Protein AF-A0A9Q0N703-F1 (afdb_monomer)

Structure (mmCIF, N/CA/C/O backbone):
data_AF-A0A9Q0N703-F1
#
_entry.id   AF-A0A9Q0N703-F1
#
loop_
_atom_site.group_PDB
_atom_site.id
_atom_site.type_symbol
_atom_site.label_atom_id
_atom_site.label_alt_id
_atom_site.label_comp_id
_atom_site.label_asym_id
_atom_site.label_entity_id
_atom_site.label_seq_id
_atom_site.pdbx_PDB_ins_code
_atom_site.Cartn_x
_atom_site.Cartn_y
_atom_site.Cartn_z
_atom_site.occupancy
_atom_site.B_iso_or_equiv
_atom_site.auth_seq_id
_atom_site.auth_comp_id
_atom_site.auth_asym_id
_atom_site.auth_atom_id
_atom_site.pdbx_PDB_model_num
ATOM 1 N N . MET A 1 1 ? -28.738 9.644 73.861 1.00 59.75 1 MET A N 1
ATOM 2 C CA . MET A 1 1 ? -28.960 8.602 72.846 1.00 59.75 1 MET A CA 1
ATOM 3 C C . MET A 1 1 ? -29.812 7.520 73.477 1.00 59.75 1 MET A C 1
ATOM 5 O O . MET A 1 1 ? -29.392 6.919 74.462 1.00 59.75 1 MET A O 1
ATOM 9 N N . ASN A 1 2 ? -31.047 7.388 73.009 1.00 85.38 2 ASN A N 1
ATOM 10 C CA . ASN A 1 2 ? -32.029 6.440 73.524 1.00 85.38 2 ASN A CA 1
ATOM 11 C C . ASN A 1 2 ? -31.726 5.033 72.971 1.00 85.38 2 ASN A C 1
ATOM 13 O O . ASN A 1 2 ? -31.253 4.889 71.847 1.00 85.38 2 ASN A O 1
ATOM 17 N N . VAL A 1 3 ? -32.011 3.982 73.742 1.00 87.56 3 VAL A N 1
ATOM 18 C CA . VAL A 1 3 ? -31.859 2.578 73.316 1.00 87.56 3 VAL A CA 1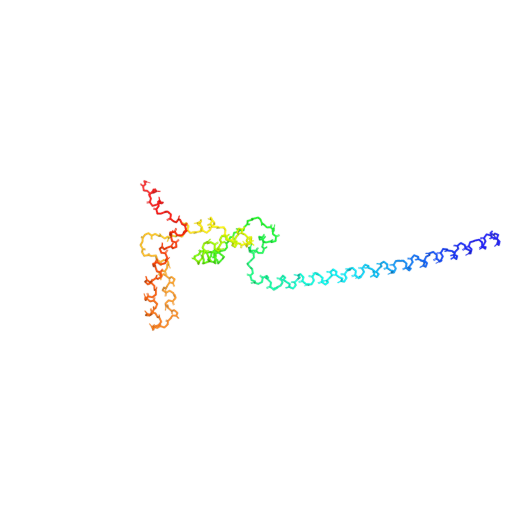
ATOM 19 C C . VAL A 1 3 ? -32.641 2.292 72.025 1.00 87.56 3 VAL A C 1
ATOM 21 O O . VAL A 1 3 ? -32.209 1.470 71.222 1.00 87.56 3 VAL A O 1
ATOM 24 N N . ASN A 1 4 ? -33.752 2.995 71.795 1.00 87.25 4 ASN A N 1
ATOM 25 C CA . ASN A 1 4 ? -34.536 2.873 70.563 1.00 87.25 4 ASN A CA 1
ATOM 26 C C . ASN A 1 4 ? -33.824 3.471 69.336 1.00 87.25 4 ASN A C 1
ATOM 28 O O . ASN A 1 4 ? -33.775 2.809 68.305 1.00 87.25 4 ASN A O 1
ATOM 32 N N . GLU A 1 5 ? -33.185 4.640 69.466 1.00 90.19 5 GLU A N 1
ATOM 33 C CA . GLU A 1 5 ? -32.376 5.247 68.387 1.00 90.19 5 GLU A CA 1
ATOM 34 C C . GLU A 1 5 ? -31.197 4.338 68.008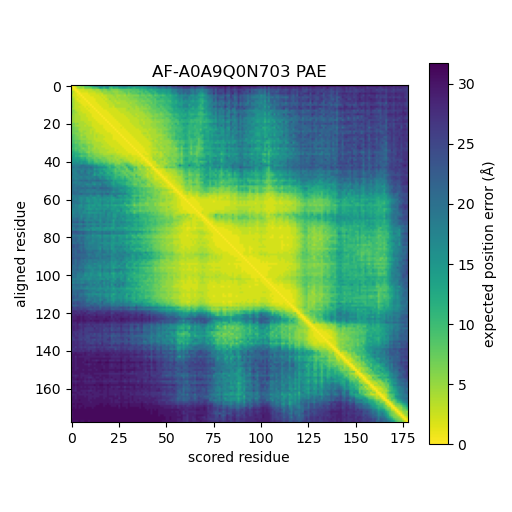 1.00 90.19 5 GLU A C 1
ATOM 36 O O . GLU A 1 5 ? -30.864 4.171 66.840 1.00 90.19 5 GLU A O 1
ATOM 41 N N . LEU A 1 6 ? -30.583 3.693 69.007 1.00 87.25 6 LEU A N 1
ATOM 42 C CA . LEU A 1 6 ? -29.505 2.722 68.807 1.00 87.25 6 LEU A CA 1
ATOM 43 C C . LEU A 1 6 ? -29.960 1.482 68.025 1.00 87.25 6 LEU A C 1
ATOM 45 O O . LEU A 1 6 ? -29.191 0.970 67.215 1.00 87.25 6 LEU A O 1
ATOM 49 N N . ARG A 1 7 ? -31.190 0.999 68.254 1.00 90.00 7 ARG A N 1
ATOM 50 C CA . ARG A 1 7 ? -31.765 -0.124 67.493 1.00 90.00 7 ARG A CA 1
ATOM 51 C C . ARG A 1 7 ? -32.079 0.273 66.056 1.00 90.00 7 ARG A C 1
ATOM 53 O O . ARG A 1 7 ? -31.766 -0.497 65.158 1.00 90.00 7 ARG A O 1
ATOM 60 N N . GLU A 1 8 ? -32.647 1.457 65.840 1.00 92.19 8 GLU A N 1
ATOM 61 C CA . GLU A 1 8 ? -32.921 1.972 64.491 1.00 92.19 8 GLU A CA 1
ATOM 62 C C . GLU A 1 8 ? -31.635 2.124 63.674 1.00 92.19 8 GLU A C 1
ATOM 64 O O . GLU A 1 8 ? -31.577 1.675 62.532 1.00 92.19 8 GLU A O 1
ATOM 69 N N . LEU A 1 9 ? -30.571 2.664 64.277 1.00 91.81 9 LEU A N 1
ATOM 70 C CA . LEU A 1 9 ? -29.259 2.771 63.631 1.00 91.81 9 LEU A CA 1
ATOM 71 C C . LEU A 1 9 ? -28.641 1.404 63.299 1.00 91.81 9 LEU A C 1
ATOM 73 O O . LEU A 1 9 ? -27.935 1.274 62.300 1.00 91.81 9 LEU A O 1
ATOM 77 N N . LEU A 1 10 ? -28.890 0.385 64.125 1.00 92.69 10 LEU A N 1
ATOM 78 C CA . LEU A 1 10 ? -28.421 -0.982 63.882 1.00 92.69 10 LEU A CA 1
ATOM 79 C C . LEU A 1 10 ? -29.125 -1.606 62.673 1.00 92.69 10 LEU A C 1
ATOM 81 O O . LEU A 1 10 ? -28.449 -2.146 61.804 1.00 92.69 10 LEU A O 1
ATOM 85 N N . VAL A 1 11 ? -30.448 -1.446 62.579 1.00 93.00 11 VAL A N 1
ATOM 86 C CA . VAL A 1 11 ? -31.240 -1.907 61.425 1.00 93.00 11 VAL A CA 1
ATOM 87 C C . VAL A 1 11 ? -30.797 -1.199 60.142 1.00 93.00 11 VAL A C 1
ATOM 89 O O . VAL A 1 11 ? -30.496 -1.859 59.156 1.00 93.00 11 VAL A O 1
ATOM 92 N N . GLN A 1 12 ? -30.638 0.129 60.177 1.00 94.56 12 GLN A N 1
ATOM 93 C CA . GLN A 1 12 ? -30.156 0.900 59.021 1.00 94.56 12 GLN A CA 1
ATOM 94 C C . GLN A 1 12 ? -28.764 0.464 58.553 1.00 94.56 12 GLN A C 1
ATOM 96 O O . GLN A 1 12 ? -28.474 0.464 57.357 1.00 94.56 12 GLN A O 1
ATOM 101 N N . LYS A 1 13 ? -27.879 0.109 59.490 1.00 94.94 13 LYS A N 1
ATOM 102 C CA . LYS A 1 13 ? -26.550 -0.405 59.161 1.00 94.94 13 LYS A CA 1
ATOM 103 C C . LYS A 1 13 ? -26.637 -1.767 58.470 1.00 94.94 13 LYS A C 1
ATOM 105 O O . LYS A 1 13 ? -25.893 -1.985 57.518 1.00 94.94 13 LYS A O 1
ATOM 110 N N . ASP A 1 14 ? -27.496 -2.663 58.947 1.00 95.19 14 ASP A N 1
ATOM 111 C CA . ASP A 1 14 ? -27.657 -3.999 58.366 1.00 95.19 14 ASP A CA 1
ATOM 112 C C . ASP A 1 14 ? -28.252 -3.925 56.949 1.00 95.19 14 ASP A C 1
ATOM 114 O O . ASP A 1 14 ? -27.725 -4.572 56.041 1.00 95.19 14 ASP A O 1
ATOM 118 N N . ASP A 1 15 ? -29.244 -3.054 56.731 1.00 95.00 15 ASP A N 1
ATOM 119 C CA . ASP A 1 15 ? -29.803 -2.772 55.400 1.00 95.00 15 ASP A CA 1
ATOM 120 C C . ASP A 1 15 ? -28.719 -2.246 54.442 1.00 95.00 15 ASP A C 1
ATOM 122 O O . ASP A 1 15 ? -28.550 -2.746 53.328 1.00 95.00 15 ASP A O 1
ATOM 126 N N . LEU A 1 16 ? -27.900 -1.293 54.906 1.00 96.00 16 LEU A N 1
ATOM 127 C CA . LEU A 1 16 ? -26.811 -0.722 54.110 1.00 96.00 16 LEU A CA 1
ATOM 128 C C . LEU A 1 16 ? -25.733 -1.761 53.757 1.00 96.00 16 LEU A C 1
ATOM 130 O O . LEU A 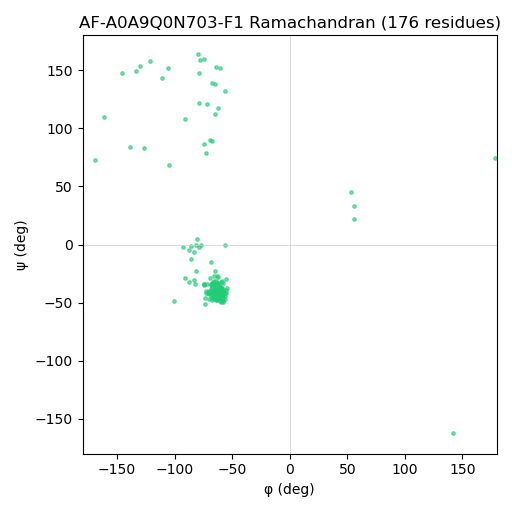1 16 ? -25.152 -1.721 52.670 1.00 96.00 16 LEU A O 1
ATOM 134 N N . VAL A 1 17 ? -25.434 -2.689 54.670 1.00 96.31 17 VAL A N 1
ATOM 135 C CA . VAL A 1 17 ? -24.480 -3.779 54.418 1.00 96.31 17 VAL A CA 1
ATOM 136 C C . VAL A 1 17 ? -25.001 -4.711 53.328 1.00 96.31 17 VAL A C 1
ATOM 138 O O . VAL A 1 17 ? -24.216 -5.154 52.484 1.00 96.31 17 VAL A O 1
ATOM 141 N N . GLU A 1 18 ? -26.300 -4.994 53.316 1.00 95.62 18 GLU A N 1
ATOM 142 C CA . GLU A 1 18 ? -26.902 -5.853 52.301 1.00 95.62 18 GLU A CA 1
ATOM 143 C C . GLU A 1 18 ? -26.950 -5.167 50.926 1.00 95.62 18 GLU A C 1
ATOM 145 O O . GLU A 1 18 ? -26.551 -5.766 49.923 1.00 95.62 18 GLU A O 1
ATOM 150 N N . ASP A 1 19 ? -27.281 -3.874 50.877 1.00 96.12 19 ASP A N 1
ATOM 151 C CA . ASP A 1 19 ? -27.209 -3.072 49.649 1.00 96.12 19 ASP A CA 1
ATOM 152 C C . ASP A 1 19 ? -25.788 -3.036 49.062 1.00 96.12 19 ASP A C 1
ATOM 154 O O . ASP A 1 19 ? -25.588 -3.193 47.850 1.00 96.12 19 ASP A O 1
ATOM 158 N N . LEU A 1 20 ? -24.769 -2.883 49.916 1.00 95.81 20 LEU A N 1
ATOM 159 C CA . LEU A 1 20 ? -23.367 -2.913 49.494 1.00 95.81 20 LEU A CA 1
ATOM 160 C C . LEU A 1 20 ? -22.968 -4.275 48.917 1.00 95.81 20 LEU A C 1
ATOM 162 O O . LEU A 1 20 ? -22.259 -4.324 47.908 1.00 95.81 20 LEU A O 1
ATOM 166 N N . ARG A 1 21 ? -23.439 -5.381 49.504 1.00 96.69 21 ARG A N 1
ATOM 167 C CA . ARG A 1 21 ? -23.203 -6.735 48.972 1.00 96.69 21 ARG A CA 1
ATOM 168 C C . ARG A 1 21 ? -23.837 -6.918 47.600 1.00 96.69 21 ARG A C 1
ATOM 170 O O . ARG A 1 21 ? -23.189 -7.442 46.693 1.00 96.69 21 ARG A O 1
ATOM 177 N N . MET A 1 22 ? -25.063 -6.437 47.419 1.00 95.44 22 MET A N 1
ATOM 178 C CA . MET A 1 22 ? -25.751 -6.492 46.129 1.00 95.44 22 MET A CA 1
ATOM 179 C C . MET A 1 22 ? -25.027 -5.670 45.055 1.00 95.44 22 MET A C 1
ATOM 181 O O . MET A 1 22 ? -24.867 -6.135 43.921 1.00 95.44 22 MET A O 1
ATOM 185 N N . CYS A 1 23 ? -24.520 -4.488 45.413 1.00 95.25 23 CYS A N 1
ATOM 186 C CA . CYS A 1 23 ? -23.677 -3.677 44.533 1.00 95.25 23 CYS A CA 1
ATOM 187 C C . CYS A 1 23 ? -22.353 -4.370 44.177 1.00 95.25 23 CYS A C 1
ATOM 189 O O . CYS A 1 23 ? -21.952 -4.341 43.013 1.00 95.25 23 CYS A O 1
ATOM 191 N N . LEU A 1 24 ? -21.692 -5.029 45.135 1.00 96.94 24 LEU A N 1
ATOM 192 C CA . LEU A 1 24 ? -20.462 -5.786 44.875 1.00 96.94 24 LEU A CA 1
ATOM 193 C C . LEU A 1 24 ? -20.694 -6.900 43.850 1.00 96.94 24 LEU A C 1
ATOM 195 O O . LEU A 1 24 ? -19.996 -6.947 42.839 1.00 96.94 24 LEU A O 1
ATOM 199 N N . ILE A 1 25 ? -21.731 -7.720 44.041 1.00 97.12 25 ILE A N 1
ATOM 200 C CA . ILE A 1 25 ? -22.077 -8.813 43.115 1.00 97.12 25 ILE A CA 1
ATOM 201 C C . ILE A 1 25 ? -22.370 -8.277 41.708 1.00 97.12 25 ILE A C 1
ATOM 203 O O . ILE A 1 25 ? -22.005 -8.893 40.701 1.00 97.12 25 ILE A O 1
ATOM 207 N N . ARG A 1 26 ? -23.052 -7.131 41.608 1.00 96.62 26 ARG A N 1
ATOM 208 C CA . ARG A 1 26 ? -23.325 -6.482 40.322 1.00 96.62 26 ARG A CA 1
ATOM 209 C C . ARG A 1 26 ? -22.033 -6.047 39.630 1.00 96.62 26 ARG A C 1
ATOM 211 O O . ARG A 1 26 ? -21.851 -6.355 38.453 1.00 96.62 26 ARG A O 1
ATOM 218 N N . ASN A 1 27 ? -21.142 -5.381 40.357 1.00 95.50 27 ASN A N 1
ATOM 219 C CA . ASN A 1 27 ? -19.880 -4.887 39.815 1.00 95.50 27 ASN A CA 1
ATOM 220 C C . ASN A 1 27 ? -18.952 -6.036 39.393 1.00 95.50 27 ASN A C 1
ATOM 222 O O . ASN A 1 27 ? -18.325 -5.961 38.341 1.00 95.50 27 ASN A O 1
ATOM 226 N N . GLU A 1 28 ? -18.908 -7.131 40.156 1.00 97.56 28 GLU A N 1
ATOM 227 C CA . GLU A 1 28 ? -18.148 -8.335 39.793 1.00 97.56 28 GLU A CA 1
ATOM 228 C C . GLU A 1 28 ? -18.640 -8.949 38.476 1.00 97.56 28 GLU A C 1
ATOM 230 O O . GLU A 1 28 ? -17.836 -9.311 37.611 1.00 97.56 28 GLU A O 1
ATOM 235 N N . LYS A 1 29 ? -19.964 -9.007 38.272 1.00 96.75 29 LYS A N 1
ATOM 236 C CA . LYS A 1 29 ? -20.551 -9.455 37.000 1.00 96.75 29 LYS A CA 1
ATOM 237 C C . LYS A 1 29 ? -20.181 -8.528 35.846 1.00 96.75 29 LYS A C 1
ATOM 239 O O . LYS A 1 29 ? -19.851 -9.016 34.766 1.00 96.75 29 LYS A O 1
ATOM 244 N N . GLU A 1 30 ? -20.219 -7.213 36.055 1.00 96.56 30 GLU A N 1
ATOM 245 C CA . GLU A 1 30 ? -19.818 -6.238 35.034 1.00 96.56 30 GLU A CA 1
ATOM 246 C C . GLU A 1 30 ? -18.334 -6.375 34.670 1.00 96.56 30 GLU A C 1
ATOM 248 O O . GLU A 1 30 ? -18.006 -6.409 33.482 1.00 96.56 30 GLU A O 1
ATOM 253 N N . ILE A 1 31 ? -17.447 -6.554 35.654 1.00 96.56 31 ILE A N 1
ATOM 254 C CA . ILE A 1 31 ? -16.017 -6.808 35.418 1.00 96.56 31 ILE A CA 1
ATOM 255 C C . ILE A 1 31 ? -15.827 -8.068 34.567 1.00 96.56 31 ILE A C 1
ATOM 257 O O . ILE A 1 31 ? -15.121 -8.018 33.559 1.00 96.56 31 ILE A O 1
ATOM 261 N N . ALA A 1 32 ? -16.499 -9.173 34.903 1.00 96.12 32 ALA A N 1
ATOM 262 C CA . ALA A 1 32 ? -16.399 -10.417 34.139 1.00 96.12 32 ALA A CA 1
ATOM 263 C C . ALA A 1 32 ? -16.901 -10.258 32.689 1.00 96.12 32 ALA A C 1
ATOM 265 O O . ALA A 1 32 ? -16.292 -10.772 31.745 1.00 96.12 32 ALA A O 1
ATOM 266 N N . MET A 1 33 ? -17.992 -9.509 32.482 1.00 95.44 33 MET A N 1
ATOM 267 C CA . MET A 1 33 ? -18.502 -9.208 31.140 1.00 95.44 33 MET A CA 1
ATOM 268 C C . MET A 1 33 ? -17.525 -8.346 30.336 1.00 95.44 33 MET A C 1
ATOM 270 O O . MET A 1 33 ? -17.299 -8.617 29.155 1.00 95.44 33 MET A O 1
ATOM 274 N N . LEU A 1 34 ? -16.939 -7.320 30.956 1.00 94.88 34 LEU A N 1
ATOM 275 C CA . LEU A 1 34 ? -15.955 -6.452 30.313 1.00 94.88 34 LEU A CA 1
ATOM 276 C C . LEU A 1 34 ? -14.683 -7.224 29.948 1.00 94.88 34 LEU A C 1
ATOM 278 O O . LEU A 1 34 ? -14.214 -7.096 28.820 1.00 94.88 34 LEU A O 1
ATOM 282 N N . GLN A 1 35 ? -14.188 -8.088 30.834 1.00 95.06 35 GLN A N 1
ATOM 283 C CA . GLN A 1 35 ? -13.036 -8.953 30.564 1.00 95.06 35 GLN A CA 1
ATOM 284 C C . GLN A 1 35 ? -13.286 -9.903 29.382 1.00 95.06 35 GLN A C 1
ATOM 286 O O . GLN A 1 35 ? -12.421 -10.057 28.524 1.00 95.06 35 GLN A O 1
ATOM 291 N N . ASN A 1 36 ? -14.483 -10.489 29.278 1.00 93.00 36 ASN A N 1
ATOM 292 C CA . ASN A 1 36 ? -14.849 -11.349 28.145 1.00 93.00 36 ASN A CA 1
ATOM 293 C C . ASN A 1 36 ? -14.958 -10.557 26.829 1.00 93.00 36 ASN A C 1
ATOM 295 O O . ASN A 1 36 ? -14.561 -11.023 25.763 1.00 93.00 36 ASN A O 1
ATOM 299 N N . ARG A 1 37 ? -15.470 -9.321 26.884 1.00 92.38 37 ARG A N 1
ATOM 300 C CA . ARG A 1 37 ? -15.464 -8.436 25.712 1.00 92.38 37 ARG A CA 1
ATOM 301 C C . ARG A 1 37 ? -14.032 -8.126 25.285 1.00 92.38 37 ARG A C 1
ATOM 303 O O . ARG A 1 37 ? -13.742 -8.258 24.102 1.00 92.38 37 ARG A O 1
ATOM 310 N N . MET A 1 38 ? -13.156 -7.769 26.224 1.00 89.44 38 MET A N 1
ATOM 311 C CA . MET A 1 38 ? -11.745 -7.493 25.942 1.00 89.44 38 MET A CA 1
ATOM 312 C C . MET A 1 38 ? -11.043 -8.692 25.301 1.00 89.44 38 MET A C 1
ATOM 314 O O . MET A 1 38 ? -10.460 -8.527 24.238 1.00 89.44 38 MET A O 1
ATOM 318 N N . SER A 1 39 ? -11.191 -9.901 25.851 1.00 89.19 39 SER A N 1
ATOM 319 C CA . SER A 1 39 ? -10.533 -11.090 25.289 1.00 89.19 39 SER A CA 1
ATOM 320 C C . SER A 1 39 ? -10.982 -11.408 23.859 1.00 89.19 39 SER A C 1
ATOM 322 O O . SER A 1 39 ? -10.170 -11.801 23.023 1.00 89.19 39 SER A O 1
ATOM 324 N N . LYS A 1 40 ? -12.263 -11.187 23.534 1.00 84.62 40 LYS A N 1
ATOM 325 C CA . LYS A 1 40 ? -12.762 -11.307 22.154 1.00 84.62 40 LYS A CA 1
ATOM 326 C C . LYS A 1 40 ? -12.174 -10.248 21.223 1.00 84.62 40 LYS A C 1
ATOM 328 O O . LYS A 1 40 ? -11.876 -10.559 20.072 1.00 84.62 40 LYS A O 1
ATOM 333 N N . PHE A 1 41 ? -12.024 -9.012 21.697 1.00 81.12 41 PHE A N 1
ATOM 334 C CA . PHE A 1 41 ? -11.362 -7.961 20.924 1.00 81.12 41 PHE A CA 1
ATOM 335 C C . PHE A 1 41 ? -9.880 -8.283 20.695 1.00 81.12 41 PHE A C 1
ATOM 337 O O . PHE A 1 41 ? -9.415 -8.130 19.571 1.00 81.12 41 PHE A O 1
ATOM 344 N N . ASP A 1 42 ? -9.168 -8.793 21.703 1.00 80.62 42 ASP A N 1
ATOM 345 C CA . ASP A 1 42 ? -7.748 -9.146 21.593 1.00 80.62 42 ASP A CA 1
ATOM 346 C C . ASP A 1 42 ? -7.502 -10.238 20.543 1.00 80.62 42 ASP A C 1
ATOM 348 O O . ASP A 1 42 ? -6.608 -10.094 19.710 1.00 80.62 42 ASP A O 1
ATOM 352 N N . LEU A 1 43 ? -8.344 -11.280 20.504 1.00 72.75 43 LEU A N 1
ATOM 353 C CA . LEU A 1 43 ? -8.284 -12.313 19.459 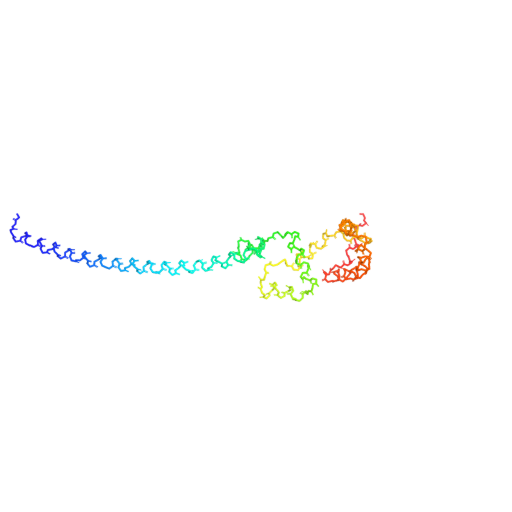1.00 72.75 43 LEU A CA 1
ATOM 354 C C . LEU A 1 43 ? -8.449 -11.713 18.054 1.00 72.75 43 LEU A C 1
ATOM 356 O O . LEU A 1 43 ? -7.673 -12.023 17.153 1.00 72.75 43 LEU A O 1
ATOM 360 N N . SER A 1 44 ? -9.403 -10.794 17.882 1.00 78.69 44 SER A N 1
ATOM 361 C CA . SER A 1 44 ? -9.625 -10.119 16.598 1.00 78.69 44 SER A CA 1
ATOM 362 C C . SER A 1 44 ? -8.461 -9.208 16.191 1.00 78.69 44 SER A C 1
ATOM 364 O O . SER A 1 44 ? -8.211 -9.043 14.996 1.00 78.69 44 SER A O 1
ATOM 366 N N . VAL A 1 45 ? -7.766 -8.593 17.151 1.00 82.44 45 VAL A N 1
ATOM 367 C CA . VAL A 1 45 ? -6.588 -7.756 16.881 1.00 82.44 45 VAL A CA 1
ATOM 368 C C . VAL A 1 45 ? -5.397 -8.620 16.478 1.00 82.44 45 VAL A C 1
ATOM 370 O O . VAL A 1 45 ? -4.668 -8.255 15.556 1.00 82.44 45 VAL A O 1
ATOM 373 N N . GLU A 1 46 ? -5.207 -9.769 17.122 1.00 78.75 46 GLU A N 1
ATOM 374 C CA . GLU A 1 46 ? -4.091 -10.666 16.822 1.00 78.75 46 GLU A CA 1
ATOM 375 C C . GLU A 1 46 ? -4.232 -11.306 15.431 1.00 78.75 46 GLU A C 1
ATOM 377 O O . GLU A 1 46 ? -3.272 -11.349 14.663 1.00 78.75 46 GLU A O 1
ATOM 382 N N . GLU A 1 47 ? -5.448 -11.695 15.039 1.00 78.44 47 GLU A N 1
ATOM 383 C CA . GLU A 1 47 ? -5.744 -12.155 13.675 1.00 78.44 47 GLU A CA 1
ATOM 384 C C . GLU A 1 47 ? -5.418 -11.084 12.621 1.00 78.44 47 GLU A C 1
ATOM 386 O O . GLU A 1 47 ? -4.791 -11.373 11.600 1.00 78.44 47 GLU A O 1
ATOM 391 N N . GLN A 1 48 ? -5.786 -9.825 12.882 1.00 77.19 48 GLN A N 1
ATOM 392 C CA . GLN A 1 48 ? -5.455 -8.706 11.996 1.00 77.19 48 GLN A CA 1
ATOM 393 C C . GLN A 1 48 ? -3.947 -8.444 11.935 1.00 77.19 48 GLN A C 1
ATOM 395 O O . GLN A 1 48 ? -3.421 -8.156 10.860 1.00 77.19 48 GLN A O 1
ATOM 400 N N . ARG A 1 49 ? -3.237 -8.562 13.062 1.00 78.62 49 ARG A N 1
ATOM 401 C CA . ARG A 1 49 ? -1.775 -8.419 13.107 1.00 78.62 49 ARG A CA 1
ATOM 402 C C . ARG A 1 49 ? -1.076 -9.483 12.281 1.00 78.62 49 ARG A C 1
ATOM 404 O O . ARG A 1 49 ? -0.186 -9.130 11.516 1.00 78.62 49 ARG A O 1
ATOM 411 N N . ASN A 1 50 ? -1.500 -10.739 12.383 1.00 78.62 50 ASN A N 1
ATOM 412 C CA . ASN A 1 50 ? -0.897 -11.835 11.625 1.00 78.62 50 ASN A CA 1
ATOM 413 C C . ASN A 1 50 ? -1.060 -11.628 10.114 1.00 78.62 50 ASN A C 1
ATOM 415 O O . ASN A 1 50 ? -0.083 -11.705 9.375 1.00 78.62 50 ASN A O 1
ATOM 419 N N . LEU A 1 51 ? -2.253 -11.224 9.664 1.00 74.25 51 LEU A N 1
ATOM 420 C CA . LEU A 1 51 ? -2.480 -10.876 8.256 1.00 74.25 51 LEU A CA 1
ATOM 421 C C . LEU A 1 51 ? -1.585 -9.722 7.782 1.00 74.25 51 LEU A C 1
ATOM 423 O O . LEU A 1 51 ? -1.088 -9.736 6.657 1.00 74.25 51 LEU A O 1
ATOM 427 N N . ILE A 1 52 ? -1.376 -8.714 8.631 1.00 78.25 52 ILE A N 1
ATOM 428 C CA . ILE A 1 52 ? -0.487 -7.589 8.329 1.00 78.25 52 ILE A CA 1
ATOM 429 C C . ILE A 1 52 ? 0.969 -8.068 8.239 1.00 78.25 52 ILE A C 1
ATOM 431 O O . ILE A 1 52 ? 1.654 -7.710 7.284 1.00 78.25 52 ILE A O 1
ATOM 435 N N . ILE A 1 53 ? 1.437 -8.892 9.179 1.00 79.50 53 ILE A N 1
ATOM 436 C CA . ILE A 1 53 ? 2.806 -9.434 9.193 1.00 79.50 53 ILE A CA 1
ATOM 437 C C . ILE A 1 53 ? 3.096 -10.240 7.922 1.00 79.50 53 ILE A C 1
ATOM 439 O O . ILE A 1 53 ? 4.176 -10.091 7.355 1.00 79.50 53 ILE A O 1
ATOM 443 N N . ASP A 1 54 ? 2.132 -11.022 7.439 1.00 82.50 54 ASP A N 1
ATOM 444 C CA . ASP A 1 54 ? 2.309 -11.847 6.241 1.00 82.50 54 ASP A CA 1
ATOM 445 C C . ASP A 1 54 ? 2.286 -11.028 4.937 1.00 82.50 54 ASP A C 1
ATOM 447 O O . ASP A 1 54 ? 2.989 -11.351 3.977 1.00 82.50 54 ASP A O 1
ATOM 451 N N . LEU A 1 55 ? 1.491 -9.952 4.884 1.00 78.56 55 LEU A N 1
ATOM 452 C CA . LEU A 1 55 ? 1.321 -9.125 3.681 1.00 78.56 55 LEU A CA 1
ATOM 453 C C . LEU A 1 55 ? 2.363 -8.009 3.545 1.00 78.56 55 LEU A C 1
ATOM 455 O O . LEU A 1 55 ? 2.724 -7.647 2.424 1.00 78.56 55 LEU A O 1
ATOM 459 N N . LEU A 1 56 ? 2.848 -7.450 4.658 1.00 80.44 56 LEU A N 1
ATOM 460 C CA . LEU A 1 56 ? 3.803 -6.335 4.658 1.00 80.44 56 LEU A CA 1
ATOM 461 C C . LEU A 1 56 ? 5.087 -6.606 3.851 1.00 80.44 56 LEU A C 1
ATOM 463 O O . LEU A 1 56 ? 5.485 -5.711 3.111 1.00 80.44 56 LEU A O 1
ATOM 467 N N . PRO A 1 57 ? 5.721 -7.795 3.911 1.00 84.19 57 PRO A N 1
ATOM 468 C CA . PRO A 1 57 ? 6.940 -8.077 3.150 1.00 84.19 57 PRO A CA 1
ATOM 469 C C . PRO A 1 57 ? 6.734 -8.068 1.632 1.00 84.19 57 PRO A C 1
ATOM 471 O O . PRO A 1 57 ? 7.692 -7.893 0.882 1.00 84.19 57 PRO A O 1
ATOM 474 N N . MET A 1 58 ? 5.500 -8.286 1.167 1.00 84.12 58 MET A N 1
ATOM 475 C CA . MET A 1 58 ? 5.166 -8.320 -0.259 1.00 84.12 58 MET A CA 1
ATOM 476 C C . MET A 1 58 ? 4.865 -6.934 -0.836 1.00 84.12 58 MET A C 1
ATOM 478 O O . MET A 1 58 ? 4.758 -6.788 -2.054 1.00 84.12 58 MET A O 1
ATOM 482 N N . LEU A 1 59 ? 4.691 -5.930 0.025 1.00 87.31 59 LEU A N 1
ATOM 483 C CA . LEU A 1 59 ? 4.320 -4.575 -0.354 1.00 87.31 59 LEU A CA 1
ATOM 484 C C . LEU A 1 59 ? 5.480 -3.621 -0.108 1.00 87.31 59 LEU A C 1
ATOM 486 O O . LEU A 1 59 ? 6.200 -3.710 0.884 1.00 87.31 59 LEU A O 1
ATOM 490 N N . THR A 1 60 ? 5.636 -2.650 -0.996 1.00 89.12 60 THR A N 1
ATOM 491 C CA . THR A 1 60 ? 6.602 -1.576 -0.781 1.00 89.12 60 THR A CA 1
ATOM 492 C C . THR A 1 60 ? 6.070 -0.542 0.212 1.00 89.12 60 THR A C 1
ATOM 494 O O . THR A 1 60 ? 4.861 -0.387 0.407 1.00 89.12 60 THR A O 1
ATOM 497 N N . GLU A 1 61 ? 6.961 0.238 0.823 1.00 89.25 61 GLU A N 1
ATOM 498 C CA . GLU A 1 61 ? 6.570 1.300 1.762 1.00 89.25 61 GLU A CA 1
ATOM 499 C C . GLU A 1 61 ? 5.613 2.324 1.119 1.00 89.25 61 GLU A C 1
ATOM 501 O O . GLU A 1 61 ? 4.618 2.744 1.721 1.00 89.25 61 GLU A O 1
ATOM 506 N N . ASN A 1 62 ? 5.841 2.683 -0.148 1.00 91.69 62 ASN A N 1
ATOM 507 C CA . ASN A 1 62 ? 4.946 3.574 -0.887 1.00 91.69 62 ASN A CA 1
ATOM 508 C C . ASN A 1 62 ? 3.567 2.941 -1.129 1.00 91.69 62 ASN A C 1
ATOM 510 O O . ASN A 1 62 ? 2.548 3.632 -1.084 1.00 91.69 62 ASN A O 1
ATOM 514 N N . GLN A 1 63 ? 3.508 1.627 -1.355 1.00 90.62 63 GLN A N 1
ATOM 515 C CA . GLN A 1 63 ? 2.244 0.901 -1.476 1.00 90.62 63 GLN A CA 1
ATOM 516 C C . GLN A 1 63 ? 1.477 0.905 -0.158 1.00 90.62 63 GLN A C 1
ATOM 518 O O . GLN A 1 63 ? 0.295 1.250 -0.139 1.00 90.62 63 GLN A O 1
ATOM 523 N N . ILE A 1 64 ? 2.160 0.615 0.950 1.00 89.38 64 ILE A N 1
ATOM 524 C CA . ILE A 1 64 ? 1.571 0.615 2.292 1.00 89.38 64 ILE A CA 1
ATOM 525 C C . ILE A 1 64 ? 1.031 2.005 2.638 1.00 89.38 64 ILE A C 1
ATOM 527 O O . ILE A 1 64 ? -0.112 2.136 3.079 1.00 89.38 64 ILE A O 1
ATOM 531 N N . THR A 1 65 ? 1.804 3.065 2.399 1.00 89.81 65 THR A N 1
ATOM 532 C CA . THR A 1 65 ? 1.385 4.447 2.700 1.00 89.81 65 THR A CA 1
ATOM 533 C C . THR A 1 65 ? 0.186 4.910 1.865 1.00 89.81 65 THR A C 1
ATOM 535 O O . THR A 1 65 ? -0.662 5.649 2.376 1.00 89.81 65 THR A O 1
ATOM 538 N N . LEU A 1 66 ? 0.065 4.455 0.611 1.00 90.19 66 LEU A N 1
ATOM 539 C CA . LEU A 1 66 ? -1.120 4.686 -0.223 1.00 90.19 66 LEU A CA 1
ATOM 540 C C . LEU A 1 66 ? -2.335 3.889 0.266 1.00 90.19 66 LEU A C 1
ATOM 542 O O . LEU A 1 66 ? -3.422 4.453 0.396 1.00 90.19 66 LEU A O 1
ATOM 546 N N . MET A 1 67 ? -2.162 2.599 0.560 1.00 86.19 67 MET A N 1
ATOM 547 C CA . MET A 1 67 ? -3.250 1.713 0.996 1.00 86.19 67 MET A CA 1
ATOM 548 C C . MET A 1 67 ? -3.819 2.131 2.355 1.00 86.19 67 MET A C 1
ATOM 550 O O . MET A 1 67 ? -5.034 2.167 2.539 1.00 86.19 67 MET A O 1
ATOM 554 N N . THR A 1 68 ? -2.949 2.532 3.284 1.00 85.81 68 THR A N 1
ATOM 555 C CA . THR A 1 68 ? -3.324 3.050 4.612 1.00 85.81 68 THR A CA 1
ATOM 556 C C . THR A 1 68 ? -3.830 4.495 4.581 1.00 85.81 68 THR A C 1
ATOM 558 O O . THR A 1 68 ? -4.196 5.041 5.620 1.00 85.81 68 THR A O 1
ATOM 561 N N . LYS A 1 69 ? -3.879 5.131 3.400 1.00 85.75 69 LYS A N 1
ATOM 562 C CA . LYS A 1 69 ? -4.327 6.519 3.184 1.00 85.75 69 LYS A CA 1
ATOM 563 C C . LYS A 1 69 ? -3.575 7.563 4.020 1.00 85.75 69 LYS A C 1
ATOM 565 O O . LYS A 1 69 ? -4.069 8.678 4.184 1.00 85.75 69 LYS A O 1
ATOM 570 N N . GLN A 1 70 ? -2.368 7.246 4.493 1.00 86.44 70 GLN A N 1
ATOM 571 C CA . GLN A 1 70 ? -1.504 8.206 5.189 1.00 86.44 70 GLN A CA 1
ATOM 572 C C . GLN A 1 70 ? -1.138 9.380 4.275 1.00 86.44 70 GLN A C 1
ATOM 574 O O . GLN A 1 70 ? -1.033 10.523 4.717 1.00 86.44 70 GLN A O 1
ATOM 579 N N . LYS A 1 71 ? -0.969 9.105 2.975 1.00 88.44 71 LYS A N 1
ATOM 580 C CA . LYS A 1 71 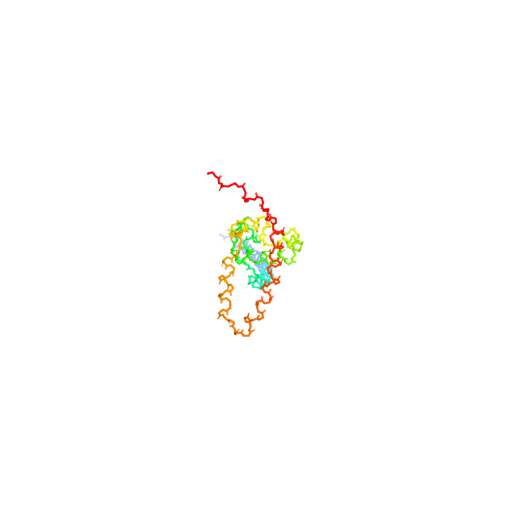? -0.709 10.112 1.944 1.00 88.44 71 LYS A CA 1
ATOM 581 C C . LYS A 1 71 ? -1.608 9.880 0.735 1.00 88.44 71 LYS A C 1
ATOM 583 O O . LYS A 1 71 ? -1.938 8.754 0.385 1.00 88.44 71 LYS A O 1
ATOM 588 N N . LYS A 1 72 ? -1.968 10.970 0.048 1.00 86.88 72 LYS A N 1
ATOM 589 C CA . LYS A 1 72 ? -2.726 10.914 -1.219 1.00 86.88 72 LYS A CA 1
ATOM 590 C C . LYS A 1 72 ? -1.843 10.638 -2.439 1.00 86.88 72 LYS A C 1
ATOM 592 O O . LYS A 1 72 ? -2.354 10.253 -3.485 1.00 86.88 72 LYS A O 1
ATOM 597 N N . ARG A 1 73 ? -0.545 10.933 -2.344 1.00 88.75 73 ARG A N 1
ATOM 598 C CA . ARG A 1 73 ? 0.443 10.803 -3.423 1.00 88.75 73 ARG A CA 1
ATOM 599 C C . ARG A 1 73 ? 1.785 10.396 -2.828 1.00 88.75 73 ARG A C 1
ATOM 601 O O . ARG A 1 73 ? 2.111 10.822 -1.722 1.00 88.75 73 ARG A O 1
ATOM 608 N N . VAL A 1 74 ? 2.545 9.619 -3.589 1.00 92.62 74 VAL A N 1
ATOM 609 C CA . VAL A 1 74 ? 3.880 9.128 -3.230 1.00 92.62 74 VAL A CA 1
ATOM 610 C C . VAL A 1 74 ? 4.857 9.395 -4.369 1.00 92.62 74 VAL A C 1
ATOM 612 O O . VAL A 1 74 ? 4.451 9.498 -5.532 1.00 92.62 74 VAL A O 1
ATOM 615 N N . ASN A 1 75 ? 6.134 9.515 -4.018 1.00 91.25 75 ASN A N 1
ATOM 616 C CA . ASN A 1 75 ? 7.223 9.573 -4.982 1.00 91.25 75 ASN A CA 1
ATOM 617 C C . ASN A 1 75 ? 7.705 8.145 -5.224 1.00 91.25 75 ASN A C 1
ATOM 619 O O . ASN A 1 75 ? 8.307 7.541 -4.342 1.00 91.25 75 ASN A O 1
ATOM 623 N N . TRP A 1 76 ? 7.400 7.618 -6.406 1.00 92.69 76 TRP A N 1
ATOM 624 C CA . TRP A 1 76 ? 7.758 6.255 -6.784 1.00 92.69 76 TRP A CA 1
ATOM 625 C C . TRP A 1 76 ? 9.269 6.096 -6.931 1.00 92.69 76 TRP A C 1
ATOM 627 O O . TRP A 1 76 ? 9.931 6.972 -7.494 1.00 92.69 76 TRP A O 1
ATOM 637 N N . THR A 1 77 ? 9.795 4.973 -6.451 1.00 91.94 77 THR A N 1
ATOM 638 C CA . THR A 1 77 ? 11.205 4.615 -6.628 1.00 91.94 77 THR A CA 1
ATOM 639 C C . THR A 1 77 ? 11.451 4.028 -8.019 1.00 91.94 77 THR A C 1
ATOM 641 O O . THR A 1 77 ? 10.520 3.609 -8.713 1.00 91.94 77 THR A O 1
ATOM 644 N N . CYS A 1 78 ? 12.718 3.970 -8.440 1.00 88.06 78 CYS A N 1
ATOM 645 C CA . CYS A 1 78 ? 13.088 3.350 -9.714 1.00 88.06 78 CYS A CA 1
ATOM 646 C C . CYS A 1 78 ? 12.658 1.876 -9.792 1.00 88.06 78 CYS A C 1
ATOM 648 O O . CYS A 1 78 ? 12.195 1.440 -10.846 1.00 88.06 78 CYS A O 1
ATOM 650 N N . ASP A 1 79 ? 12.749 1.127 -8.691 1.00 87.88 79 ASP A N 1
ATOM 651 C CA . ASP A 1 79 ? 12.377 -0.293 -8.649 1.00 87.88 79 ASP A CA 1
ATOM 652 C C . ASP A 1 79 ? 10.868 -0.482 -8.850 1.00 87.88 79 ASP A C 1
ATOM 654 O O . ASP A 1 79 ? 10.428 -1.289 -9.670 1.00 87.88 79 ASP A O 1
ATOM 658 N N . GLU A 1 80 ? 10.056 0.339 -8.183 1.00 90.25 80 GLU A N 1
ATOM 659 C CA . GLU A 1 80 ? 8.595 0.322 -8.318 1.00 90.25 80 GLU A CA 1
ATOM 660 C C . GLU A 1 80 ? 8.140 0.717 -9.723 1.00 90.25 80 GLU A C 1
ATOM 662 O O . GLU A 1 80 ? 7.228 0.112 -10.296 1.00 90.25 80 GLU A O 1
ATOM 667 N N . ILE A 1 81 ? 8.791 1.729 -10.300 1.00 91.19 81 ILE A N 1
ATOM 668 C CA . ILE A 1 81 ? 8.551 2.150 -11.679 1.00 91.19 81 ILE A CA 1
ATOM 669 C C . ILE A 1 81 ? 8.940 1.037 -12.654 1.00 91.19 81 ILE A C 1
ATOM 671 O O . ILE A 1 81 ? 8.194 0.781 -13.598 1.00 91.19 81 ILE A O 1
ATOM 675 N N . SER A 1 82 ? 10.047 0.334 -12.407 1.00 88.25 82 SER A N 1
ATOM 676 C CA . SER A 1 82 ? 10.503 -0.791 -13.233 1.00 88.25 82 SER A CA 1
ATOM 677 C C . SER A 1 82 ? 9.505 -1.950 -13.217 1.00 88.25 82 SER A C 1
ATOM 679 O O . SER A 1 82 ? 9.156 -2.475 -14.277 1.00 88.25 82 SER A O 1
ATOM 681 N N . ILE A 1 83 ? 8.954 -2.292 -12.046 1.00 89.25 83 ILE A N 1
ATOM 682 C CA . ILE A 1 83 ? 7.869 -3.279 -11.912 1.00 89.25 83 ILE A CA 1
ATOM 683 C C . ILE A 1 83 ? 6.620 -2.812 -12.674 1.00 89.25 83 ILE A C 1
ATOM 685 O O . ILE A 1 83 ? 6.010 -3.588 -13.415 1.00 89.25 83 ILE A O 1
ATOM 689 N N . GLY A 1 84 ? 6.258 -1.532 -12.545 1.00 91.25 84 GLY A N 1
ATOM 690 C CA . GLY A 1 84 ? 5.143 -0.932 -13.279 1.00 91.25 84 GLY A CA 1
ATOM 691 C C . GLY A 1 84 ? 5.316 -1.029 -14.798 1.00 91.25 84 GLY A C 1
ATOM 692 O O . GLY A 1 84 ? 4.394 -1.449 -15.503 1.00 91.25 84 GLY A O 1
ATOM 693 N N . PHE A 1 85 ? 6.511 -0.717 -15.307 1.00 87.69 85 PHE A N 1
ATOM 694 C CA . PHE A 1 85 ? 6.851 -0.896 -16.717 1.00 87.69 85 PHE A CA 1
ATOM 695 C C . PHE A 1 85 ? 6.745 -2.359 -17.142 1.00 87.69 85 PHE A C 1
ATOM 697 O O . PHE A 1 85 ? 6.061 -2.633 -18.130 1.00 87.69 85 PHE A O 1
ATOM 704 N N . ALA A 1 86 ? 7.328 -3.291 -16.384 1.00 88.19 86 ALA A N 1
ATOM 705 C CA . ALA A 1 86 ? 7.289 -4.719 -16.690 1.00 88.19 86 ALA A CA 1
ATOM 706 C C . ALA A 1 86 ? 5.848 -5.252 -16.782 1.00 88.19 86 ALA A C 1
ATOM 708 O O . ALA A 1 86 ? 5.470 -5.861 -17.782 1.00 88.19 86 ALA A O 1
ATOM 709 N N . LEU A 1 87 ? 4.997 -4.957 -15.795 1.00 89.50 87 LEU A N 1
ATOM 710 C CA . LEU A 1 87 ? 3.591 -5.380 -15.810 1.00 89.50 87 LEU A CA 1
ATOM 711 C C . LEU A 1 87 ? 2.814 -4.750 -16.975 1.00 89.50 87 LEU A C 1
ATOM 713 O O . LEU A 1 87 ? 2.014 -5.420 -17.635 1.00 89.50 87 LEU A O 1
ATOM 717 N N . SER A 1 88 ? 3.065 -3.468 -17.259 1.00 89.44 88 SER A N 1
ATOM 718 C CA . SER A 1 88 ? 2.431 -2.768 -18.379 1.00 89.44 88 SER A CA 1
ATOM 719 C C . SER A 1 88 ? 2.854 -3.328 -19.742 1.00 89.44 88 SER A C 1
ATOM 721 O O . SER A 1 88 ? 2.028 -3.372 -20.659 1.00 89.44 88 SER A O 1
ATOM 723 N N . PHE A 1 89 ? 4.104 -3.793 -19.851 1.00 84.62 89 PHE A N 1
ATOM 724 C CA . PHE A 1 89 ? 4.667 -4.432 -21.035 1.00 84.62 89 PHE A CA 1
ATOM 725 C C . PHE A 1 89 ? 4.005 -5.778 -21.315 1.00 84.62 89 PHE A C 1
ATOM 727 O O . PHE A 1 89 ? 3.598 -6.028 -22.448 1.00 84.62 89 PHE A O 1
ATOM 734 N N . PHE A 1 90 ? 3.830 -6.616 -20.288 1.00 86.00 90 PHE A N 1
ATOM 735 C CA . PHE A 1 90 ? 3.151 -7.901 -20.447 1.00 86.00 90 PHE A CA 1
ATOM 736 C C . PHE A 1 90 ? 1.683 -7.731 -20.846 1.00 86.00 90 PHE A C 1
ATOM 738 O O . PHE A 1 90 ? 1.206 -8.413 -21.753 1.00 86.00 90 PHE A O 1
ATOM 745 N N . SER A 1 91 ? 0.947 -6.822 -20.196 1.00 88.50 91 SER A N 1
ATOM 746 C CA . SER A 1 91 ? -0.429 -6.518 -20.594 1.00 88.50 91 SER A CA 1
ATOM 747 C C . SER A 1 91 ? -0.921 -5.180 -20.055 1.00 88.50 91 SER A C 1
ATOM 749 O O . SER A 1 91 ? -1.298 -5.030 -18.892 1.00 88.50 91 SER A O 1
ATOM 751 N N . ARG A 1 92 ? -1.082 -4.207 -20.958 1.00 86.75 92 ARG A N 1
ATOM 752 C CA . ARG A 1 92 ? -1.657 -2.893 -20.631 1.00 86.75 92 ARG A CA 1
ATOM 753 C C . ARG A 1 92 ? -3.114 -2.965 -20.163 1.00 86.75 92 ARG A C 1
ATOM 755 O O . ARG A 1 92 ? -3.572 -2.068 -19.454 1.00 86.75 92 ARG A O 1
ATOM 762 N N . ARG A 1 93 ? -3.875 -3.980 -20.591 1.00 91.19 93 ARG A N 1
ATOM 763 C CA . ARG A 1 93 ? -5.261 -4.185 -20.133 1.00 91.19 93 ARG A CA 1
ATOM 764 C C . ARG A 1 93 ? -5.277 -4.713 -18.703 1.00 91.19 93 ARG A C 1
ATOM 766 O O . ARG A 1 93 ? -5.992 -4.149 -17.883 1.00 91.19 93 ARG A O 1
ATOM 773 N N . ALA A 1 94 ? -4.441 -5.710 -18.404 1.00 93.19 94 ALA A N 1
ATOM 774 C CA . ALA A 1 94 ? -4.303 -6.236 -17.050 1.00 93.19 94 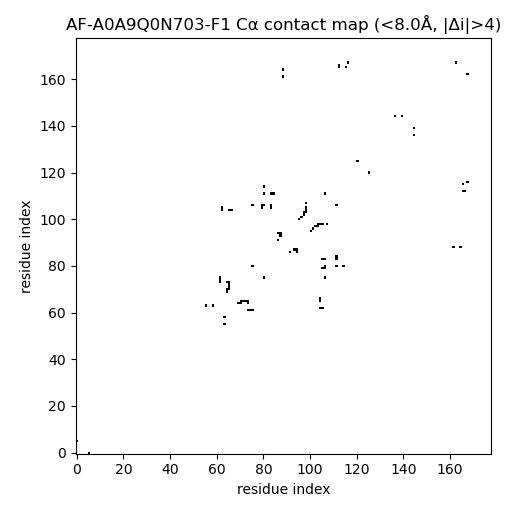ALA A CA 1
ATOM 775 C C . ALA A 1 94 ? -3.804 -5.148 -16.093 1.00 93.19 94 ALA A C 1
ATOM 777 O O . ALA A 1 94 ? -4.421 -4.922 -15.062 1.00 93.19 94 ALA A O 1
ATOM 778 N N . TYR A 1 95 ? -2.785 -4.378 -16.485 1.00 93.44 95 TYR A N 1
ATOM 779 C CA . TYR A 1 95 ? -2.276 -3.269 -15.675 1.00 93.44 95 TYR A CA 1
ATOM 780 C C . TYR A 1 95 ? -3.362 -2.235 -15.328 1.00 93.44 95 TYR A C 1
ATOM 782 O O . TYR A 1 95 ? -3.500 -1.818 -14.181 1.00 93.44 95 TYR A O 1
ATOM 790 N N . ARG A 1 96 ? -4.200 -1.859 -16.307 1.00 93.50 96 ARG A N 1
ATOM 791 C CA . ARG A 1 96 ? -5.352 -0.972 -16.068 1.00 93.50 96 ARG A CA 1
ATOM 792 C C . ARG A 1 96 ? -6.387 -1.592 -15.143 1.00 93.50 96 ARG A C 1
ATOM 794 O O . ARG A 1 96 ? -6.943 -0.883 -14.316 1.00 93.50 96 ARG A O 1
ATOM 801 N N . TYR A 1 97 ? -6.654 -2.882 -15.296 1.00 95.12 97 TYR A N 1
ATOM 802 C CA . TYR A 1 97 ? -7.584 -3.598 -14.434 1.00 95.12 97 TYR A CA 1
ATOM 803 C C . TYR A 1 97 ? -7.092 -3.621 -12.979 1.00 95.12 97 TYR A C 1
ATOM 805 O O . TYR A 1 97 ? -7.853 -3.269 -12.081 1.00 95.12 97 TYR A O 1
ATOM 813 N N . LEU A 1 98 ? -5.806 -3.916 -12.757 1.00 94.06 98 LEU A N 1
ATOM 814 C CA . LEU A 1 98 ? -5.186 -3.897 -11.429 1.00 94.06 98 LEU A CA 1
ATOM 815 C C . LEU A 1 98 ? -5.341 -2.531 -10.746 1.00 94.06 98 LEU A C 1
ATOM 817 O O . LEU A 1 98 ? -5.757 -2.467 -9.594 1.00 94.06 98 LEU A O 1
ATOM 821 N N . ILE A 1 99 ? -5.065 -1.439 -11.464 1.00 93.25 99 ILE A N 1
ATOM 822 C CA . ILE A 1 99 ? -5.141 -0.083 -10.901 1.00 93.25 99 ILE A CA 1
ATOM 823 C C . ILE A 1 99 ? -6.585 0.380 -10.708 1.00 93.25 99 ILE A C 1
ATOM 825 O O . ILE A 1 99 ? -6.936 0.880 -9.646 1.00 93.25 99 ILE A O 1
ATOM 829 N N . TYR A 1 100 ? -7.423 0.278 -11.740 1.00 92.12 100 TYR A N 1
ATOM 830 C CA . TYR A 1 100 ? -8.728 0.945 -11.742 1.00 92.12 100 TYR A CA 1
ATOM 831 C C . TYR A 1 100 ? -9.859 0.085 -11.183 1.00 92.12 100 TYR A C 1
ATOM 833 O O . TYR A 1 100 ? -10.813 0.640 -10.649 1.00 92.12 100 TYR A O 1
ATOM 841 N N . GLN A 1 101 ? -9.780 -1.242 -11.304 1.00 93.81 101 GLN A N 1
ATOM 842 C CA . GLN A 1 101 ? -10.831 -2.145 -10.820 1.00 93.81 101 GLN A CA 1
ATOM 843 C C . GLN A 1 101 ? -10.451 -2.762 -9.479 1.00 93.81 101 GLN A C 1
ATOM 845 O O . GLN A 1 101 ? -11.230 -2.695 -8.536 1.00 93.81 101 GLN A O 1
ATOM 850 N N . LEU A 1 102 ? -9.233 -3.298 -9.370 1.00 92.06 102 LEU A N 1
ATOM 851 C CA . LEU A 1 102 ? -8.760 -3.920 -8.130 1.00 92.06 102 LEU A CA 1
ATOM 852 C C . LEU A 1 102 ? -8.105 -2.935 -7.149 1.00 92.06 102 LEU A C 1
ATOM 854 O O . LEU A 1 102 ? -7.769 -3.331 -6.039 1.00 92.06 102 LEU A O 1
ATOM 858 N N . GLN A 1 103 ? -7.938 -1.666 -7.536 1.00 89.12 103 GLN A N 1
ATOM 859 C CA . GLN A 1 103 ? -7.399 -0.601 -6.679 1.00 89.12 103 GLN A CA 1
ATOM 860 C C . GLN A 1 103 ? -6.013 -0.920 -6.087 1.00 89.12 103 GLN A C 1
ATOM 862 O O . GLN A 1 103 ? -5.683 -0.477 -4.986 1.00 89.12 103 GLN A O 1
ATOM 867 N N . TYR A 1 104 ? -5.174 -1.659 -6.822 1.00 90.62 104 TYR A N 1
ATOM 868 C CA . TYR A 1 104 ? -3.783 -1.869 -6.423 1.00 90.62 104 TYR A CA 1
ATOM 869 C C . TYR A 1 104 ? -3.011 -0.548 -6.443 1.00 90.62 104 TYR A C 1
ATOM 871 O O . TYR A 1 104 ? -3.107 0.238 -7.391 1.00 90.62 104 TYR A O 1
ATOM 879 N N . ALA A 1 105 ? -2.185 -0.340 -5.416 1.00 91.69 105 ALA A N 1
ATOM 880 C CA . ALA A 1 105 ? -1.289 0.804 -5.308 1.00 91.69 105 ALA A CA 1
ATOM 881 C C . ALA A 1 105 ? -0.116 0.669 -6.299 1.00 91.69 105 ALA A C 1
ATOM 883 O O . ALA A 1 105 ? 0.988 0.271 -5.950 1.00 91.69 105 ALA A O 1
ATOM 884 N N . LEU A 1 106 ? -0.354 0.982 -7.569 1.00 92.56 106 LEU A N 1
ATOM 885 C CA . LEU A 1 106 ? 0.672 0.983 -8.614 1.00 92.56 106 LEU A CA 1
ATOM 886 C C . LEU A 1 106 ? 0.789 2.373 -9.259 1.00 92.56 106 LEU A C 1
ATOM 888 O O . LEU A 1 106 ? -0.171 3.154 -9.231 1.00 92.56 106 LEU A O 1
ATOM 892 N N . PRO A 1 107 ? 1.937 2.697 -9.883 1.00 93.25 107 PRO A N 1
ATOM 893 C CA . PRO A 1 107 ? 2.098 3.946 -10.612 1.00 93.25 107 PRO A CA 1
ATOM 894 C C . PRO A 1 107 ? 1.025 4.111 -11.691 1.00 93.25 107 PRO A C 1
ATOM 896 O O . PRO A 1 107 ? 0.785 3.224 -12.513 1.00 93.25 107 PRO A O 1
ATOM 899 N N . ALA A 1 108 ? 0.395 5.283 -11.754 1.00 91.31 108 ALA A N 1
ATOM 900 C CA . ALA A 1 108 ? -0.540 5.574 -12.834 1.00 91.31 108 ALA A CA 1
ATOM 901 C C . ALA A 1 108 ? 0.170 5.511 -14.1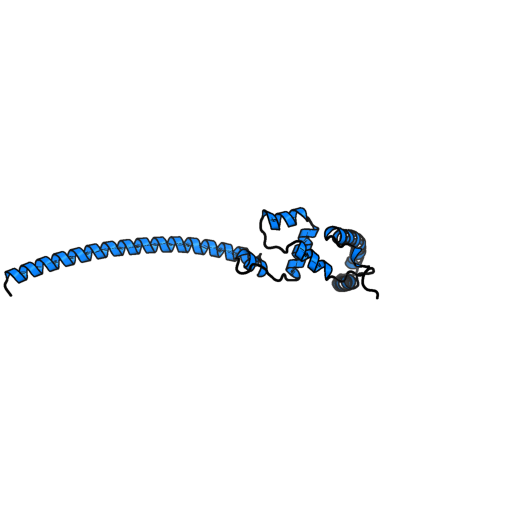98 1.00 91.31 108 ALA A C 1
ATOM 903 O O . ALA A 1 108 ? 1.350 5.837 -14.316 1.00 91.31 108 ALA A O 1
ATOM 904 N N . ILE A 1 109 ? -0.564 5.187 -15.268 1.00 89.81 109 ILE A N 1
ATOM 905 C CA . ILE A 1 109 ? 0.011 5.132 -16.627 1.00 89.81 109 ILE A CA 1
ATOM 906 C C . ILE A 1 109 ? 0.683 6.456 -17.006 1.00 89.81 109 ILE A C 1
ATOM 908 O O . ILE A 1 109 ? 1.758 6.455 -17.593 1.00 89.81 109 ILE A O 1
ATOM 912 N N . ARG A 1 110 ? 0.080 7.589 -16.629 1.00 89.56 110 ARG A N 1
ATOM 913 C CA . ARG A 1 110 ? 0.668 8.914 -16.857 1.00 89.56 110 ARG A CA 1
ATOM 914 C C . ARG A 1 110 ? 2.010 9.079 -16.142 1.00 89.56 110 ARG A C 1
ATOM 916 O O . ARG A 1 110 ? 2.904 9.712 -16.687 1.00 89.56 110 ARG A O 1
ATOM 923 N N . THR A 1 111 ? 2.154 8.508 -14.949 1.00 90.75 111 THR A N 1
ATOM 924 C CA . THR A 1 111 ? 3.421 8.499 -14.214 1.00 90.75 111 THR A CA 1
ATOM 925 C C . THR A 1 111 ? 4.472 7.711 -14.984 1.00 90.75 111 THR A C 1
ATOM 927 O O . THR A 1 111 ? 5.544 8.248 -15.227 1.00 90.75 111 THR A O 1
ATOM 930 N N . LEU A 1 112 ? 4.148 6.504 -15.462 1.00 90.38 112 LEU A N 1
ATOM 931 C CA . LEU A 1 112 ? 5.068 5.722 -16.300 1.00 90.38 112 LEU A CA 1
ATOM 932 C C . LEU A 1 112 ? 5.474 6.487 -17.571 1.00 90.38 112 LEU A C 1
ATOM 934 O O . LEU A 1 112 ? 6.642 6.508 -17.936 1.00 90.38 112 LEU A O 1
ATOM 938 N N . GLN A 1 113 ? 4.537 7.187 -18.214 1.00 87.94 113 GLN A N 1
ATOM 939 C CA . GLN A 1 113 ? 4.839 8.013 -19.387 1.00 87.94 113 GLN A CA 1
ATOM 940 C C . GLN A 1 113 ? 5.810 9.155 -19.067 1.00 87.94 113 GLN A C 1
ATOM 942 O O . GLN A 1 113 ? 6.771 9.347 -19.806 1.00 87.94 113 GLN A O 1
ATOM 947 N N . LEU A 1 114 ? 5.601 9.880 -17.966 1.00 88.25 114 LEU A N 1
ATOM 948 C CA . LEU A 1 114 ? 6.513 10.945 -17.532 1.00 88.25 114 LEU A CA 1
ATOM 949 C C . LEU A 1 114 ? 7.912 10.400 -17.229 1.00 88.25 114 LEU A C 1
ATOM 951 O O . LEU A 1 114 ? 8.902 10.994 -17.636 1.00 88.25 114 LEU A O 1
ATOM 955 N N . TRP A 1 115 ? 7.992 9.239 -16.579 1.00 88.00 115 TRP A N 1
ATOM 956 C CA . TRP A 1 115 ? 9.268 8.570 -16.335 1.00 88.00 115 TRP A CA 1
ATOM 957 C C . TRP A 1 115 ? 9.954 8.148 -17.634 1.00 88.00 115 TRP A C 1
ATOM 959 O O . TRP A 1 115 ? 11.156 8.343 -17.768 1.00 88.00 115 TRP A O 1
ATOM 969 N N . SER A 1 116 ? 9.199 7.650 -18.618 1.00 82.44 116 SER A N 1
ATOM 970 C CA . SER A 1 116 ? 9.773 7.286 -19.918 1.00 82.44 116 SER A CA 1
ATOM 971 C C . SER A 1 116 ? 10.287 8.497 -20.697 1.00 82.44 116 SER A C 1
ATOM 973 O O . SER A 1 116 ? 11.284 8.388 -21.395 1.00 82.44 116 SER A O 1
ATOM 975 N N . GLN A 1 117 ? 9.637 9.660 -20.578 1.00 81.62 117 GLN A N 1
ATOM 976 C CA . GLN A 1 117 ? 10.053 10.883 -21.278 1.00 81.62 117 GLN A CA 1
ATOM 977 C C . GLN A 1 117 ? 11.410 11.403 -20.803 1.00 81.62 117 GLN A C 1
ATOM 979 O O . GLN A 1 117 ? 12.108 12.056 -21.570 1.00 81.62 117 GLN A O 1
ATOM 984 N N . ASN A 1 118 ? 11.774 11.104 -19.556 1.00 76.69 118 ASN A N 1
ATOM 985 C CA . ASN A 1 118 ? 13.062 11.480 -18.985 1.00 76.69 118 ASN A CA 1
ATOM 986 C C . ASN A 1 118 ? 14.188 10.501 -19.354 1.00 76.69 118 ASN A C 1
ATOM 988 O O . ASN A 1 118 ? 15.339 10.755 -19.010 1.00 76.69 118 ASN A O 1
ATOM 992 N N . MET A 1 119 ? 13.876 9.383 -20.017 1.00 72.06 119 MET A N 1
ATOM 993 C CA . MET A 1 119 ? 14.889 8.456 -20.514 1.00 72.06 119 MET A CA 1
ATOM 994 C C . MET A 1 119 ? 15.474 9.020 -21.810 1.00 72.06 119 MET A C 1
ATOM 996 O O . MET A 1 119 ? 14.742 9.252 -22.774 1.00 72.06 119 MET A O 1
ATOM 1000 N N . ASP A 1 120 ? 16.790 9.233 -21.839 1.00 67.00 120 ASP A N 1
ATOM 1001 C CA . ASP A 1 120 ? 17.491 9.683 -23.041 1.00 67.00 120 ASP A CA 1
ATOM 1002 C C . ASP A 1 120 ? 17.616 8.524 -24.037 1.00 67.00 120 ASP A C 1
ATOM 1004 O O . ASP A 1 120 ? 18.583 7.762 -24.050 1.00 67.00 120 ASP A O 1
ATOM 1008 N N . ILE A 1 121 ? 16.579 8.352 -24.855 1.00 65.50 121 ILE A N 1
ATOM 1009 C CA . ILE A 1 121 ? 16.569 7.385 -25.950 1.00 65.50 121 ILE A CA 1
ATOM 1010 C C . ILE A 1 121 ? 16.737 8.149 -27.264 1.00 65.50 121 ILE A C 1
ATOM 1012 O O . ILE A 1 121 ? 15.811 8.292 -28.065 1.00 65.50 121 ILE A O 1
ATOM 1016 N N . GLY A 1 122 ? 17.931 8.709 -27.452 1.00 62.22 122 GLY A N 1
ATOM 1017 C CA . GLY A 1 122 ? 18.306 9.394 -28.684 1.00 62.22 122 GLY A CA 1
ATOM 1018 C C . GLY A 1 122 ? 18.333 8.453 -29.902 1.00 62.22 122 GLY A C 1
ATOM 1019 O O . GLY A 1 122 ? 18.575 7.250 -29.760 1.00 62.22 122 GLY A O 1
ATOM 1020 N N . PRO A 1 123 ? 18.103 8.972 -31.125 1.00 55.75 123 PRO A N 1
ATOM 1021 C CA . PRO A 1 123 ? 18.218 8.180 -32.345 1.00 55.75 123 PRO A CA 1
ATOM 1022 C C . PRO A 1 123 ? 19.659 7.684 -32.525 1.00 55.75 123 PRO A C 1
ATOM 1024 O O . PRO A 1 123 ? 20.591 8.475 -32.663 1.00 55.75 123 PRO A O 1
ATOM 1027 N N . GLY A 1 124 ? 19.841 6.363 -32.523 1.00 61.88 124 GLY A N 1
ATOM 1028 C CA . GLY A 1 124 ? 21.145 5.717 -32.642 1.00 61.88 124 GLY A CA 1
ATOM 1029 C C . GLY A 1 124 ? 21.259 4.474 -31.763 1.00 61.88 124 GLY A C 1
ATOM 1030 O O . GLY A 1 124 ? 20.265 3.899 -31.325 1.00 61.88 124 GLY A O 1
ATOM 1031 N N . ILE A 1 125 ? 22.495 4.044 -31.520 1.00 59.31 125 ILE A N 1
ATOM 1032 C CA . ILE A 1 125 ? 22.799 2.963 -30.582 1.00 59.31 125 ILE A CA 1
ATOM 1033 C C . ILE A 1 125 ? 22.580 3.479 -29.154 1.00 59.31 125 ILE A C 1
ATOM 1035 O O . ILE A 1 125 ? 23.230 4.441 -28.742 1.00 59.31 125 ILE A O 1
ATOM 1039 N N . LEU A 1 126 ? 21.691 2.829 -28.399 1.00 66.62 126 LEU A N 1
ATOM 1040 C CA . LEU A 1 126 ? 21.378 3.182 -27.014 1.00 66.62 126 LEU A CA 1
ATOM 1041 C C . LEU A 1 126 ? 22.579 2.864 -26.104 1.00 66.62 126 LEU A C 1
ATOM 1043 O O . LEU A 1 126 ? 22.721 1.750 -25.601 1.00 66.62 126 LEU A O 1
ATOM 1047 N N . LYS A 1 127 ? 23.476 3.840 -25.927 1.00 67.62 127 LYS A N 1
ATOM 1048 C CA . LYS A 1 127 ? 24.768 3.686 -25.229 1.00 67.62 127 LYS A CA 1
ATOM 1049 C C . LYS A 1 127 ? 24.624 3.114 -23.815 1.00 67.62 127 LYS A C 1
ATOM 1051 O O . LYS A 1 127 ? 25.425 2.268 -23.411 1.00 67.62 127 LYS A O 1
ATOM 1056 N N . ASP A 1 128 ? 23.575 3.511 -23.106 1.00 69.81 128 ASP A N 1
ATOM 1057 C CA . ASP A 1 128 ? 23.319 3.070 -21.733 1.00 69.81 128 ASP A CA 1
ATOM 1058 C C . ASP A 1 128 ? 22.921 1.594 -21.686 1.00 69.81 128 ASP A C 1
ATOM 1060 O O . ASP A 1 128 ? 23.461 0.832 -20.884 1.00 69.81 128 ASP A O 1
ATOM 1064 N N . SER A 1 129 ? 22.083 1.146 -22.628 1.00 69.00 129 SER A N 1
ATOM 1065 C CA . SER A 1 129 ? 21.743 -0.276 -22.754 1.00 69.00 129 SER A CA 1
ATOM 1066 C C . SER A 1 129 ? 22.978 -1.125 -23.049 1.00 69.00 129 SER A C 1
ATOM 1068 O O . SER A 1 129 ? 23.177 -2.151 -22.408 1.00 69.00 129 SER A O 1
ATOM 1070 N N . PHE A 1 130 ? 23.879 -0.667 -23.926 1.00 71.19 130 PHE A N 1
ATOM 1071 C CA . PHE A 1 130 ? 25.132 -1.372 -24.198 1.00 71.19 130 PHE A CA 1
ATOM 1072 C C . PHE A 1 130 ? 26.061 -1.405 -22.989 1.00 71.19 130 PHE A C 1
ATOM 1074 O O . PHE A 1 130 ? 26.794 -2.374 -22.820 1.00 71.19 130 PHE A O 1
ATOM 1081 N N . THR A 1 131 ? 26.032 -0.383 -22.136 1.00 75.19 131 THR A N 1
ATOM 1082 C CA . THR A 1 131 ? 26.830 -0.351 -20.905 1.00 75.19 131 THR A CA 1
ATOM 1083 C C . THR A 1 131 ? 26.337 -1.400 -19.913 1.00 75.19 131 THR A C 1
ATOM 1085 O O . THR A 1 131 ? 27.136 -2.199 -19.421 1.00 75.19 131 THR A O 1
ATOM 1088 N N . VAL A 1 132 ? 25.020 -1.467 -19.696 1.00 71.88 132 VAL A N 1
ATOM 1089 C CA . VAL A 1 132 ? 24.385 -2.491 -18.852 1.00 71.88 132 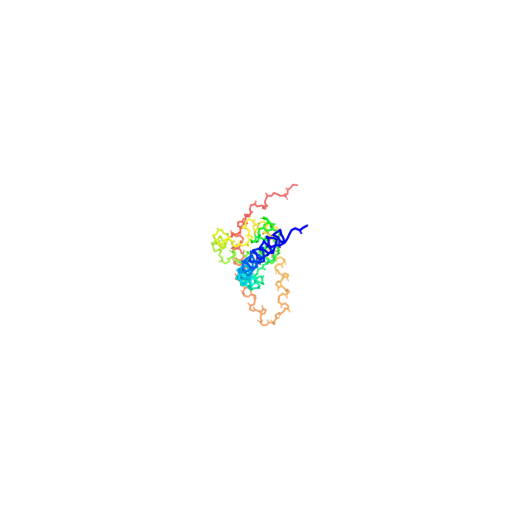VAL A CA 1
ATOM 1090 C C . VAL A 1 132 ? 24.624 -3.890 -19.424 1.00 71.88 132 VAL A C 1
ATOM 1092 O O . VAL A 1 132 ? 25.075 -4.785 -18.712 1.00 71.88 132 VAL A O 1
ATOM 1095 N N . LEU A 1 133 ? 24.417 -4.071 -20.729 1.00 68.81 133 LEU A N 1
ATOM 1096 C CA . LEU A 1 133 ? 24.643 -5.344 -21.414 1.00 68.81 133 LEU A CA 1
ATOM 1097 C C . LEU A 1 133 ? 26.111 -5.775 -21.366 1.00 68.81 133 LEU A C 1
ATOM 1099 O O . LEU A 1 133 ? 26.405 -6.954 -21.186 1.00 68.81 133 LEU A O 1
ATOM 1103 N N . LYS A 1 134 ? 27.056 -4.837 -21.488 1.00 74.88 134 LYS A N 1
ATOM 1104 C CA . LYS A 1 134 ? 28.490 -5.124 -21.368 1.00 74.88 134 LYS A CA 1
ATOM 1105 C C . LYS A 1 134 ? 28.848 -5.564 -19.951 1.00 74.88 134 LYS A C 1
ATOM 1107 O O . LYS A 1 134 ? 29.648 -6.484 -19.808 1.00 74.88 134 LYS A O 1
ATOM 1112 N N . ALA A 1 135 ? 28.249 -4.951 -18.931 1.00 77.12 135 ALA A N 1
ATOM 1113 C CA . ALA A 1 135 ? 28.412 -5.378 -17.546 1.00 77.12 135 ALA A CA 1
ATOM 1114 C C . ALA A 1 135 ? 27.846 -6.793 -17.322 1.00 77.12 135 ALA A C 1
ATOM 1116 O O . ALA A 1 135 ? 28.550 -7.637 -16.776 1.00 77.12 135 ALA A O 1
ATOM 1117 N N . MET A 1 136 ? 26.645 -7.086 -17.836 1.00 72.94 136 MET A N 1
ATOM 1118 C CA . MET A 1 136 ? 26.045 -8.430 -17.780 1.00 72.94 136 MET A CA 1
ATOM 1119 C C . MET A 1 136 ? 26.885 -9.478 -18.520 1.00 72.94 136 MET A C 1
ATOM 1121 O O . MET A 1 136 ? 27.098 -10.579 -18.023 1.00 72.94 136 MET A O 1
ATOM 1125 N N . ARG A 1 137 ? 27.430 -9.139 -19.692 1.00 70.75 137 ARG A N 1
ATOM 1126 C CA . ARG A 1 137 ? 28.314 -10.033 -20.451 1.00 70.75 137 ARG A CA 1
ATOM 1127 C C . ARG A 1 137 ? 29.560 -10.416 -19.655 1.00 70.75 137 ARG A C 1
ATOM 1129 O O . ARG A 1 137 ? 29.997 -11.553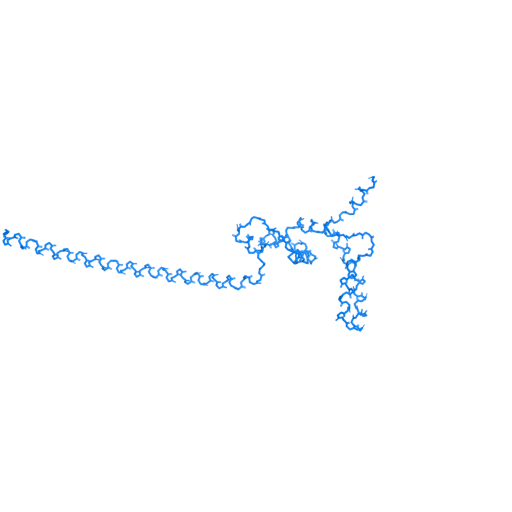 -19.746 1.00 70.75 137 ARG A O 1
ATOM 1136 N N . ASN A 1 138 ? 30.126 -9.493 -18.881 1.00 76.69 138 ASN A N 1
ATOM 1137 C CA . ASN A 1 138 ? 31.322 -9.773 -18.085 1.00 76.69 138 ASN A CA 1
ATOM 1138 C C . ASN A 1 138 ? 31.055 -10.759 -16.929 1.00 76.69 138 ASN A C 1
ATOM 1140 O O . ASN A 1 138 ? 32.008 -11.292 -16.371 1.00 76.69 138 ASN A O 1
ATOM 1144 N N . SER A 1 139 ? 29.787 -11.004 -16.578 1.00 75.38 139 SER A N 1
ATOM 1145 C CA . SER A 1 139 ? 29.379 -12.041 -15.619 1.00 75.38 139 SER A CA 1
ATOM 1146 C C . SER A 1 139 ? 29.029 -13.396 -16.252 1.00 75.38 139 SER A C 1
ATOM 1148 O O . SER A 1 139 ? 28.715 -14.327 -15.518 1.00 75.38 139 SER A O 1
ATOM 1150 N N . LEU A 1 140 ? 29.076 -13.520 -17.584 1.00 74.75 140 LEU A N 1
ATOM 1151 C CA . LEU A 1 140 ? 28.724 -14.741 -18.319 1.00 74.75 140 LEU A CA 1
ATOM 1152 C C . LEU A 1 140 ? 29.970 -15.459 -18.847 1.00 74.75 140 LEU A C 1
ATOM 1154 O O . LEU A 1 140 ? 30.984 -14.830 -19.153 1.00 74.75 140 LEU A O 1
ATOM 1158 N N . THR A 1 141 ? 29.878 -16.779 -19.007 1.00 76.50 141 THR A N 1
ATOM 1159 C CA . THR A 1 141 ? 30.920 -17.565 -19.682 1.00 76.50 141 THR A CA 1
ATOM 1160 C C . THR A 1 141 ? 30.883 -17.352 -21.201 1.00 76.50 141 THR A C 1
ATOM 1162 O O . THR A 1 141 ? 29.881 -16.922 -21.778 1.00 76.50 141 THR A O 1
ATOM 1165 N N . GLU A 1 142 ? 31.988 -17.653 -21.886 1.00 67.38 142 GLU A N 1
ATOM 1166 C CA . GLU A 1 142 ? 32.170 -17.355 -23.316 1.00 67.38 142 GLU A CA 1
ATOM 1167 C C . GLU A 1 142 ? 31.119 -18.044 -24.216 1.00 67.38 142 GLU A C 1
ATOM 1169 O O . GLU A 1 142 ? 30.655 -17.456 -25.196 1.00 67.38 142 GLU A O 1
ATOM 1174 N N . GLY A 1 143 ? 30.652 -19.239 -23.826 1.00 65.19 143 GLY A N 1
ATOM 1175 C CA . GLY A 1 143 ? 29.568 -19.957 -24.509 1.00 65.19 143 GLY A CA 1
ATOM 1176 C C . GLY A 1 143 ? 28.179 -19.333 -24.312 1.00 65.19 143 GLY A C 1
ATOM 1177 O O . GLY A 1 143 ? 27.366 -19.313 -25.236 1.00 65.19 143 GLY A O 1
ATOM 1178 N N . GLU A 1 144 ? 27.903 -18.753 -23.143 1.00 61.34 144 GLU A N 1
ATOM 1179 C CA . GLU A 1 144 ? 26.627 -18.083 -22.846 1.00 61.34 144 GLU A CA 1
ATOM 1180 C C . GLU A 1 144 ? 26.527 -16.723 -23.552 1.00 61.34 144 GLU A C 1
ATOM 1182 O O . GLU A 1 144 ? 25.464 -16.340 -24.053 1.00 61.34 144 GLU A O 1
ATOM 1187 N N . ALA A 1 145 ? 27.654 -16.016 -23.676 1.00 61.22 145 ALA A N 1
ATOM 1188 C CA . ALA A 1 145 ? 27.738 -14.744 -24.391 1.00 61.22 145 ALA A CA 1
ATOM 1189 C C . ALA A 1 145 ? 27.403 -14.882 -25.890 1.00 61.22 145 ALA A C 1
ATOM 1191 O O . ALA A 1 145 ? 26.812 -13.975 -26.485 1.00 61.22 145 ALA A O 1
ATOM 1192 N N . GLN A 1 146 ? 27.738 -16.025 -26.497 1.00 58.72 146 GLN A N 1
ATOM 1193 C CA . GLN A 1 146 ? 27.475 -16.305 -27.910 1.00 58.72 146 GLN A CA 1
ATOM 1194 C C . GLN A 1 146 ? 25.973 -16.492 -28.192 1.00 58.72 146 GLN A C 1
ATOM 1196 O O . GLN A 1 146 ? 25.453 -15.928 -29.158 1.00 58.72 146 GLN A O 1
ATOM 1201 N N . CYS A 1 147 ? 25.253 -17.185 -27.304 1.00 59.12 147 CYS A N 1
ATOM 1202 C CA . CYS A 1 147 ? 23.793 -17.330 -27.362 1.00 59.12 147 CYS A CA 1
ATOM 1203 C C . CYS A 1 147 ? 23.051 -16.013 -27.075 1.00 59.12 147 CYS A C 1
ATOM 1205 O O . CYS A 1 147 ? 22.011 -15.746 -27.685 1.00 59.12 147 CYS A O 1
ATOM 1207 N N . GLY A 1 148 ? 23.596 -15.161 -26.199 1.00 56.19 148 GLY A N 1
ATOM 1208 C CA . GLY A 1 148 ? 23.032 -13.842 -25.893 1.00 56.19 148 GLY A CA 1
ATOM 1209 C C . GLY A 1 148 ? 22.896 -12.952 -27.133 1.00 56.19 148 GLY A C 1
ATOM 1210 O O . GLY A 1 148 ? 21.834 -12.378 -27.364 1.00 56.19 148 GLY A O 1
ATOM 1211 N N . ASN A 1 149 ? 23.920 -12.917 -27.996 1.00 57.44 149 ASN A N 1
ATOM 1212 C CA . ASN A 1 149 ? 23.932 -12.108 -29.227 1.00 57.44 149 ASN A CA 1
ATOM 1213 C C . ASN A 1 149 ? 22.790 -12.425 -30.202 1.00 57.44 149 ASN A C 1
ATOM 1215 O O . ASN A 1 149 ? 22.287 -11.523 -30.873 1.00 57.44 149 ASN A O 1
ATOM 1219 N N . PHE A 1 150 ? 22.334 -13.678 -30.244 1.00 55.03 150 PHE A N 1
ATOM 1220 C CA . PHE A 1 150 ? 21.183 -14.084 -31.048 1.00 55.03 150 PHE A CA 1
ATOM 1221 C C . PHE A 1 150 ? 19.856 -13.585 -30.450 1.00 55.03 150 PHE A C 1
ATOM 1223 O O . PHE A 1 150 ? 19.003 -13.061 -31.168 1.00 55.03 150 PHE A O 1
ATOM 1230 N N . TRP A 1 151 ? 19.701 -13.674 -29.125 1.00 51.06 151 TRP A N 1
ATOM 1231 C CA . TRP A 1 151 ? 18.523 -13.171 -28.409 1.00 51.06 151 TRP A CA 1
ATOM 1232 C C . TRP A 1 151 ? 18.415 -11.640 -28.440 1.00 51.06 151 TRP A C 1
ATOM 1234 O O . TRP A 1 151 ? 17.309 -11.114 -28.592 1.00 51.06 151 TRP A O 1
ATOM 1244 N N . TYR A 1 152 ? 19.539 -10.915 -28.394 1.00 53.94 152 TYR A N 1
ATOM 1245 C CA . TYR A 1 152 ? 19.557 -9.447 -28.456 1.00 53.94 152 TYR A CA 1
ATOM 1246 C C . TYR A 1 152 ? 18.961 -8.907 -29.768 1.00 53.94 152 TYR A C 1
ATOM 1248 O O . TYR A 1 152 ? 18.210 -7.933 -29.742 1.00 53.94 152 TYR A O 1
ATOM 1256 N N . GLY A 1 153 ? 19.176 -9.584 -30.903 1.00 53.25 153 GLY A N 1
ATOM 1257 C CA . GLY A 1 153 ? 18.555 -9.213 -32.183 1.00 53.25 153 GLY A CA 1
ATOM 1258 C C . GLY A 1 153 ? 17.021 -9.334 -32.198 1.00 53.25 153 GLY A C 1
ATOM 1259 O O . GLY A 1 153 ? 16.336 -8.545 -32.855 1.00 53.25 153 GLY A O 1
ATOM 1260 N N . TYR A 1 154 ? 16.459 -10.284 -31.442 1.00 54.06 154 TYR A N 1
ATOM 1261 C CA . TYR A 1 154 ? 15.009 -10.446 -31.277 1.00 54.06 154 TYR A CA 1
ATOM 1262 C C . TYR A 1 154 ? 14.424 -9.500 -30.217 1.00 54.06 154 TYR A C 1
ATOM 1264 O O . TYR A 1 154 ? 13.301 -9.016 -30.380 1.00 54.06 154 TYR A O 1
ATOM 1272 N N . MET A 1 155 ? 15.181 -9.196 -29.159 1.00 44.69 155 MET A N 1
ATOM 1273 C CA . MET A 1 155 ? 14.750 -8.330 -28.057 1.00 44.69 155 MET A CA 1
ATOM 1274 C C . MET A 1 155 ? 14.596 -6.862 -28.489 1.00 44.69 155 MET A C 1
ATOM 1276 O O . MET A 1 155 ? 13.563 -6.256 -28.201 1.00 44.69 155 MET A O 1
ATOM 1280 N N . VAL A 1 156 ? 15.519 -6.336 -29.306 1.00 50.28 156 VAL A N 1
ATOM 1281 C CA . VAL A 1 156 ? 15.446 -4.969 -29.875 1.00 50.28 156 VAL A CA 1
ATOM 1282 C C . VAL A 1 156 ? 14.163 -4.750 -30.694 1.00 50.28 156 VAL A C 1
ATOM 1284 O O . VAL A 1 156 ? 13.571 -3.669 -30.691 1.00 50.28 156 VAL A O 1
ATOM 1287 N N . ARG A 1 157 ? 13.655 -5.797 -31.358 1.00 46.66 157 ARG A N 1
ATOM 1288 C CA . ARG A 1 157 ? 12.399 -5.727 -32.123 1.00 46.66 157 ARG A CA 1
ATOM 1289 C C . ARG A 1 157 ? 11.169 -5.564 -31.216 1.00 46.66 157 ARG A C 1
ATOM 1291 O O . ARG A 1 157 ? 10.187 -4.956 -31.631 1.00 46.66 157 ARG A O 1
ATOM 1298 N N . ARG A 1 158 ? 11.227 -6.071 -29.978 1.00 48.50 158 ARG A N 1
ATOM 1299 C CA . ARG A 1 158 ? 10.181 -5.928 -28.946 1.00 48.50 158 ARG A CA 1
ATOM 1300 C C . ARG A 1 158 ? 10.283 -4.598 -28.187 1.00 48.50 158 ARG A C 1
ATOM 1302 O O . ARG A 1 158 ? 9.256 -4.051 -27.800 1.00 48.50 158 ARG A O 1
ATOM 1309 N N . GLU A 1 159 ? 11.480 -4.037 -28.033 1.00 49.81 159 GLU A N 1
ATOM 1310 C CA . GLU A 1 159 ? 11.680 -2.695 -27.458 1.00 49.81 159 GLU A CA 1
ATOM 1311 C C . GLU A 1 159 ? 11.136 -1.571 -28.356 1.00 49.81 159 GLU A C 1
ATOM 1313 O O . GLU A 1 159 ? 10.559 -0.598 -27.871 1.00 49.81 159 GLU A O 1
ATOM 1318 N N . LEU A 1 160 ? 11.195 -1.730 -29.681 1.00 48.69 160 LEU A N 1
ATOM 1319 C CA . LEU A 1 160 ? 10.515 -0.814 -30.608 1.00 48.69 160 LEU A CA 1
ATOM 1320 C C . LEU A 1 160 ? 8.982 -0.823 -30.438 1.00 48.69 160 LEU A C 1
ATOM 1322 O O . LEU A 1 160 ? 8.324 0.190 -30.676 1.00 48.69 160 LEU A O 1
ATOM 1326 N N . GLU A 1 161 ? 8.399 -1.937 -29.983 1.00 49.78 161 GLU A N 1
ATOM 1327 C CA . GLU A 1 161 ? 6.978 -2.006 -29.617 1.00 49.78 161 GLU A CA 1
ATOM 1328 C C . GLU A 1 161 ? 6.699 -1.311 -28.272 1.00 49.78 161 GLU A C 1
ATOM 1330 O O . GLU A 1 161 ? 5.667 -0.654 -28.141 1.00 49.78 161 GLU A O 1
ATOM 1335 N N . LEU A 1 162 ? 7.627 -1.342 -27.303 1.00 50.16 162 LEU A N 1
ATOM 1336 C CA . LEU A 1 162 ? 7.523 -0.570 -26.049 1.00 50.16 162 LEU A CA 1
ATOM 1337 C C . LEU A 1 162 ? 7.362 0.936 -26.309 1.00 50.16 162 LEU A C 1
ATOM 1339 O O . LEU A 1 162 ? 6.508 1.581 -25.693 1.00 50.16 162 LEU A O 1
ATOM 1343 N N . MET A 1 163 ? 8.106 1.484 -27.275 1.00 49.56 163 MET A N 1
ATOM 1344 C CA . MET A 1 163 ? 7.975 2.890 -27.685 1.00 49.56 163 MET A CA 1
ATOM 1345 C C . MET A 1 163 ? 6.588 3.215 -28.257 1.00 49.56 163 MET A C 1
ATOM 1347 O O . MET A 1 163 ? 6.014 4.266 -27.953 1.00 49.56 163 MET A O 1
ATOM 1351 N N . LYS A 1 164 ? 6.002 2.296 -29.035 1.00 50.72 164 LYS A N 1
ATOM 1352 C CA . LYS A 1 164 ? 4.631 2.435 -29.554 1.00 50.72 164 LYS A CA 1
ATOM 1353 C C . LYS A 1 164 ? 3.589 2.319 -28.433 1.00 50.72 164 LYS A C 1
ATOM 1355 O O . LYS A 1 164 ? 2.619 3.074 -28.412 1.00 50.72 164 LYS A O 1
ATOM 1360 N N . ILE A 1 165 ? 3.797 1.414 -27.472 1.00 46.34 165 ILE A N 1
ATOM 1361 C CA . ILE A 1 165 ? 2.881 1.134 -26.350 1.00 46.34 165 ILE A CA 1
ATOM 1362 C C . ILE A 1 165 ? 2.803 2.304 -25.357 1.00 46.34 165 ILE A C 1
ATOM 1364 O O . ILE A 1 165 ? 1.719 2.581 -24.825 1.00 46.34 165 ILE A O 1
ATOM 1368 N N . LEU A 1 166 ? 3.909 3.020 -25.130 1.00 49.16 166 LEU A N 1
ATOM 1369 C CA . LEU A 1 166 ? 3.976 4.168 -24.217 1.00 49.16 166 LEU A CA 1
ATOM 1370 C C . LEU A 1 166 ? 3.474 5.492 -24.826 1.00 49.16 166 LEU A C 1
ATOM 1372 O O . LEU A 1 166 ? 3.393 6.489 -24.108 1.00 49.16 166 LEU A O 1
ATOM 1376 N N . ASN A 1 167 ? 3.037 5.510 -26.096 1.00 44.41 167 ASN A N 1
ATOM 1377 C CA . ASN A 1 167 ? 2.782 6.741 -26.860 1.00 44.41 167 ASN A CA 1
ATOM 1378 C C . ASN A 1 167 ? 4.007 7.671 -26.853 1.00 44.41 167 ASN A C 1
ATOM 1380 O O . ASN A 1 167 ? 3.866 8.884 -26.666 1.00 44.41 167 ASN A O 1
ATOM 1384 N N . PHE A 1 168 ? 5.207 7.127 -27.075 1.00 40.19 168 PHE A N 1
ATOM 1385 C CA . PHE A 1 168 ? 6.337 7.964 -27.459 1.00 40.19 168 PHE A CA 1
ATOM 1386 C C . PHE A 1 168 ? 6.034 8.510 -28.854 1.00 40.19 168 PHE A C 1
ATOM 1388 O O . PHE A 1 168 ? 6.280 7.889 -29.886 1.00 40.19 168 PHE A O 1
ATOM 1395 N N . SER A 1 169 ? 5.368 9.659 -28.890 1.00 34.34 169 SER A N 1
ATOM 1396 C CA . SER A 1 169 ? 5.198 10.402 -30.119 1.00 34.34 169 SER A CA 1
ATOM 1397 C C . SER A 1 169 ? 6.587 10.853 -30.545 1.00 34.34 169 SER A C 1
ATOM 1399 O O . SER A 1 169 ? 7.164 11.742 -29.928 1.00 34.34 169 SER A O 1
ATOM 1401 N N . VAL A 1 170 ? 7.081 10.305 -31.652 1.00 37.31 170 VAL A N 1
ATOM 1402 C CA . VAL A 1 170 ? 8.280 10.775 -32.371 1.00 37.31 170 VAL A CA 1
ATOM 1403 C C . VAL A 1 170 ? 8.164 12.270 -32.776 1.00 37.31 170 VAL A C 1
ATOM 1405 O O . VAL A 1 170 ? 9.081 12.853 -33.340 1.00 37.31 170 VAL A O 1
ATOM 1408 N N . ARG A 1 171 ? 7.054 12.958 -32.459 1.00 30.56 171 ARG A N 1
ATOM 1409 C CA . ARG A 1 171 ? 6.825 14.378 -32.777 1.00 30.56 171 ARG A CA 1
ATOM 1410 C C . ARG A 1 171 ? 7.519 15.401 -31.869 1.00 30.56 171 ARG A C 1
ATOM 1412 O O . ARG A 1 171 ? 7.377 16.585 -32.152 1.00 30.56 171 ARG A O 1
ATOM 1419 N N . SER A 1 172 ? 8.262 15.030 -30.825 1.00 32.78 172 SER A N 1
ATOM 1420 C CA . SER A 1 172 ? 9.043 16.021 -30.052 1.00 32.78 172 SER A CA 1
ATOM 1421 C C . SER A 1 172 ? 10.435 16.317 -30.629 1.00 32.78 172 SER A C 1
ATOM 1423 O O . SER A 1 172 ? 11.108 17.212 -30.130 1.00 32.78 172 SER A O 1
ATOM 1425 N N . PHE A 1 173 ? 10.846 15.671 -31.728 1.00 31.05 173 PHE A N 1
ATOM 1426 C CA . PHE A 1 173 ? 12.168 15.897 -32.337 1.00 31.05 173 PHE A CA 1
ATOM 1427 C C . PHE A 1 173 ? 12.273 17.155 -33.231 1.00 31.05 173 PHE A C 1
ATOM 1429 O O . PHE A 1 173 ? 13.316 17.426 -33.815 1.00 31.05 173 PHE A O 1
ATOM 1436 N N . CYS A 1 174 ? 11.228 17.984 -33.317 1.00 30.98 174 CYS A N 1
ATOM 1437 C CA . CYS A 1 174 ? 11.309 19.298 -33.961 1.00 30.98 174 CYS A CA 1
ATOM 1438 C C . CYS A 1 174 ? 10.804 20.389 -33.020 1.00 30.98 174 CYS A C 1
ATOM 1440 O O . CYS A 1 174 ? 9.645 20.783 -33.119 1.00 30.98 174 CYS A O 1
ATOM 1442 N N . ARG A 1 175 ? 11.671 20.868 -32.119 1.00 33.62 175 ARG A N 1
ATOM 1443 C CA . ARG A 1 175 ? 11.709 22.254 -31.601 1.00 33.62 175 ARG A CA 1
ATOM 1444 C C . ARG A 1 175 ? 12.828 22.389 -30.560 1.00 33.62 175 ARG A C 1
ATOM 1446 O O . ARG A 1 175 ? 12.559 22.458 -29.371 1.00 33.62 175 ARG A O 1
ATOM 1453 N N . SER A 1 176 ? 14.077 22.425 -31.014 1.00 30.20 176 SER A N 1
ATOM 1454 C CA . SER A 1 176 ? 15.111 23.282 -30.415 1.00 30.20 176 SER A CA 1
ATOM 1455 C C . SER A 1 176 ? 16.348 23.302 -31.314 1.00 30.20 176 SER A C 1
ATOM 1457 O O . SER A 1 176 ? 17.363 22.675 -31.040 1.00 30.20 176 SER A O 1
ATOM 1459 N N . THR A 1 177 ? 16.224 23.998 -32.439 1.00 34.19 177 THR A N 1
ATOM 1460 C CA . THR A 1 177 ? 17.364 24.596 -33.140 1.00 34.19 177 THR A CA 1
ATOM 1461 C C . THR A 1 177 ? 16.917 25.973 -33.608 1.00 34.19 177 THR A C 1
ATOM 1463 O O . THR A 1 177 ? 16.411 26.129 -34.722 1.00 34.19 177 THR A O 1
ATOM 1466 N N . LYS A 1 178 ? 17.020 26.939 -32.698 1.00 30.86 178 LYS A N 1
ATOM 1467 C CA . LYS A 1 178 ? 17.359 28.336 -32.965 1.00 30.86 178 LYS A CA 1
ATOM 1468 C C . LYS A 1 178 ? 18.180 28.834 -31.790 1.00 30.86 178 LYS A C 1
ATOM 1470 O O . LYS A 1 178 ? 17.788 28.490 -30.654 1.00 30.86 178 LYS A O 1
#

Organism: NCBI:txid35572

Sequence (178 aa):
MNVNELRELLVQKDDLVEDLRMCLIRNEKEIAMLQNRMSKFDLSVEEQRNLIIDLLPMLTENQITLMTKQKKRVNWTCDEISIGFALSFFSRRAYRYLIYQLQYALPAIRTLQLWSQNMDIGPGILKDSFTVLKAMRNSLTEGEAQCGNFWYGYMVRRELELMKILNFSVRSFCRSTK

Radius of gyration: 35.56 Å; Cα contacts (8 Å, |Δi|>4): 51; chains: 1; bounding box: 67×48×108 Å

pLDDT: mean 77.84, std 18.4, range [30.2, 97.56]

Foldseek 3Di:
DDPVVVVVVVVVVVVVVVVVVVVVVVVVVVVVVVVVVVVVVVVVVVVVVVVCVVCVVVDDPQQVCCVVVVDVDDDDDPVLLVVLLVVCLVPVVVSCCCCPVVVGPHDDLVRNLVVVVPDPPDPDPPVVVVVVVVVVLVVDDPVVNVVVVVVVVVVVVSVVVSCVSSPVPPVVPPDDDD

Secondary structure (DSSP, 8-state):
--HHHHHHHHHHHHHHHHHHHHHHHHHHHHHHHHHHHHHHHHHHHHHHHHHHHHHGGGS-HHHHHHHTTS-S-----HHHHHHHHHHHHH-HHHHHHHHHTS------HHHHHHHHHTS---SS--HHHHHHHHHHHTTS-HHHHHHHHHHHHHHHHHHHHHHHHTT--GGGGSS---

Mean predicted aligned error: 14.6 Å

Solvent-accessible surface area (backbone atoms only — not comparable to full-atom values): 10583 Å² total; per-residue (Å²): 137,53,75,64,58,55,50,52,54,49,53,54,49,53,54,50,52,52,54,50,50,54,52,49,57,52,49,53,52,51,50,54,54,49,52,54,52,48,54,56,50,50,54,57,50,51,55,52,48,52,56,47,64,69,48,50,82,80,47,53,72,65,32,50,37,46,74,70,58,79,37,97,75,76,86,80,49,72,69,58,49,48,52,46,50,53,47,37,68,78,31,58,66,58,45,47,41,40,42,74,72,67,61,45,75,62,79,50,70,68,52,53,40,56,58,54,69,73,50,89,78,63,95,71,83,58,62,66,61,52,51,55,50,52,56,54,47,73,76,48,56,79,73,55,48,58,56,46,60,60,50,50,67,58,49,56,64,53,52,59,47,50,43,63,73,62,64,62,64,80,74,72,82,77,81,88,89,130